Protein AF-A0A933JKX8-F1 (afdb_monomer)

Mean predicted aligned error: 11.63 Å

Sequence (288 aa):
MPVTPADLGKIPLFANMTEAHLREMLDAFDRERLPKGSVIFEPGSTPERLLVLAEGEVALHQDGEERFRVRGPAPIGELGSLTGLLRSTTAIAATDATMLVMPKERMLAFFEDHGDVAFPFHSNLLSIAADKMRRDRQRIEEMRHNLIITQRAMKRMSDLLLEGEDTPLHEKLYDELSRLIEQNKKGHYLVEPAKVLPTKARFDDGRIVDVLALSADEVDLPVKPPLDPKDGHASFVLDFGDKEIAVSGKVEPGGPHPVRIKLDLLVEGSAASLSEHLARMLMFDVIC

pLDDT: mean 85.96, std 12.52, range [39.53, 98.5]

Foldseek 3Di:
DPQALVQVCVELLCDPPDSVLSVLVSVQWDKDKDAFFDWPDAFQDWQFKWKFWAAAKKFWAAPNDGPDIDGPRYTDPRVCLAPRDTDRTIIGGNHTTMMTIHGSVSVVVSCVVCVVSVVSSVVSVVVVVVVVLVVVVVVVVVVVVVLVVVLVVLVVVLVVLVVDDDDPVSVVSNVVSVVSNVVSDPPPDDDFQDPPQFKWKAAPVGDIFTWRDDDLFKTWTFADGDADPPPRKGWIWIDRPVDIDTWIFHFDDDDHPRTMTTTDDGDPVRSVVSVVSVVVSCCVVVVD

Solvent-accessible surface area (backbone atoms only — not comparable to full-atom values): 15913 Å² total; per-residue (Å²): 129,85,81,46,42,74,58,50,44,69,31,67,55,38,38,93,51,50,70,67,46,35,42,55,54,55,71,66,38,44,83,47,80,40,57,55,69,39,74,76,50,42,57,72,38,76,38,59,42,38,34,30,34,53,38,42,31,36,34,33,27,51,97,89,37,81,75,47,77,49,60,42,66,39,74,56,62,50,66,22,26,75,72,59,44,54,35,81,38,31,34,29,24,69,29,60,25,34,34,34,39,29,47,36,71,57,48,53,52,49,34,69,77,36,51,82,51,36,51,44,38,53,52,27,46,51,48,54,50,52,53,48,52,54,53,50,53,52,52,50,50,52,51,50,51,51,49,53,52,51,47,53,51,46,50,52,52,46,54,52,56,74,73,46,84,91,46,93,61,47,62,60,51,45,52,52,44,50,51,54,50,58,72,65,44,82,88,74,74,82,72,81,54,72,97,52,73,84,33,32,38,38,38,88,88,69,53,71,45,64,51,64,32,74,63,100,48,38,37,26,25,78,59,84,72,70,55,44,92,87,80,52,35,32,57,37,30,43,34,64,85,86,54,74,36,81,48,43,24,40,66,56,94,71,67,93,65,63,36,40,28,41,44,55,91,64,57,70,72,47,43,50,52,51,52,52,50,50,51,58,45,48,43,63,68,69,78,101

Radius of gyration: 25.16 Å; Cα contacts (8 Å, |Δi|>4): 445; chains: 1; bounding box: 65×48×67 Å

Nearest PDB structures (foldseek):
  3etq-assembly1_A  TM=8.166E-01  e=5.542E-09  Mus musculus
  7np4-assembly1_A  TM=8.069E-01  e=1.930E-08  Oryctolagus cuniculus
  8jeu-assembly1_B  TM=6.811E-01  e=4.518E-08  Arabidopsis thaliana
  7t4u-assembly2_B  TM=4.572E-01  e=2.562E-08  Homo sapiens
  5dyk-assembly1_A  TM=4.178E-01  e=9.233E-09  Plasmodium falciparum

Structure (mmCIF, N/CA/C/O backbone):
data_AF-A0A933JKX8-F1
#
_entry.id   AF-A0A933JKX8-F1
#
loop_
_atom_site.group_PDB
_atom_site.id
_atom_site.type_symbol
_atom_site.label_atom_id
_atom_site.label_alt_id
_atom_site.label_comp_id
_atom_site.label_asym_id
_atom_site.label_entity_id
_atom_site.label_seq_id
_atom_site.pdbx_PDB_ins_code
_atom_site.Cartn_x
_atom_site.Cartn_y
_atom_site.Cartn_z
_atom_site.occupancy
_atom_site.B_iso_or_equiv
_atom_site.auth_seq_id
_atom_site.auth_comp_id
_atom_site.auth_asym_id
_atom_site.auth_atom_id
_atom_site.pdbx_PDB_model_num
ATOM 1 N N . MET A 1 1 ? 1.244 3.598 -29.181 1.00 56.72 1 MET A N 1
ATOM 2 C CA . MET A 1 1 ? 2.642 3.675 -29.718 1.00 56.72 1 MET A CA 1
ATOM 3 C C . MET A 1 1 ? 3.564 2.970 -28.727 1.00 56.72 1 MET A C 1
ATOM 5 O O . MET A 1 1 ? 3.189 2.921 -27.563 1.00 56.72 1 MET A O 1
ATOM 9 N N . PRO A 1 2 ? 4.713 2.386 -29.119 1.00 79.56 2 PRO A N 1
ATOM 10 C CA . PRO A 1 2 ? 5.612 1.785 -28.133 1.00 79.56 2 PRO A CA 1
ATOM 11 C C . PRO A 1 2 ? 6.110 2.863 -27.159 1.00 79.56 2 PRO A C 1
ATOM 13 O O . PRO A 1 2 ? 6.563 3.913 -27.606 1.00 79.56 2 PRO A O 1
ATOM 16 N N . VAL A 1 3 ? 6.013 2.599 -25.852 1.00 87.50 3 VAL A N 1
ATOM 17 C CA . VAL A 1 3 ? 6.597 3.455 -24.805 1.00 87.50 3 VAL A CA 1
ATOM 18 C C . VAL A 1 3 ? 8.083 3.626 -25.091 1.00 87.50 3 VAL A C 1
ATOM 20 O O . VAL A 1 3 ? 8.766 2.638 -25.366 1.00 87.50 3 VAL A O 1
ATOM 23 N N . THR A 1 4 ? 8.562 4.867 -25.066 1.00 93.56 4 THR A N 1
ATOM 24 C CA . THR A 1 4 ? 9.978 5.197 -25.262 1.00 93.56 4 THR A CA 1
ATOM 25 C C . THR A 1 4 ? 10.685 5.396 -23.916 1.00 93.56 4 THR A C 1
ATOM 27 O O . THR A 1 4 ? 10.011 5.653 -22.913 1.00 93.56 4 THR A O 1
ATOM 30 N N . PRO A 1 5 ? 12.032 5.365 -23.864 1.00 94.19 5 PRO A N 1
ATOM 31 C CA . PRO A 1 5 ? 12.770 5.759 -22.661 1.00 94.19 5 PRO A CA 1
ATOM 32 C C . PRO A 1 5 ? 12.346 7.140 -22.135 1.00 94.19 5 PRO A C 1
ATOM 34 O O . PRO A 1 5 ? 12.152 7.316 -20.937 1.00 94.19 5 PRO A O 1
ATOM 37 N N . ALA A 1 6 ? 12.094 8.102 -23.030 1.00 91.88 6 ALA A N 1
ATOM 38 C CA . ALA A 1 6 ? 11.638 9.441 -22.659 1.00 91.88 6 ALA A CA 1
ATOM 39 C C . ALA A 1 6 ? 10.236 9.459 -22.022 1.00 91.88 6 ALA A C 1
ATOM 41 O O . ALA A 1 6 ? 9.952 10.325 -21.198 1.00 91.88 6 ALA A O 1
ATOM 42 N N . ASP A 1 7 ? 9.351 8.527 -22.383 1.00 92.38 7 ASP A N 1
ATOM 43 C CA . ASP A 1 7 ? 8.042 8.396 -21.738 1.00 92.38 7 ASP A CA 1
ATOM 44 C C . ASP A 1 7 ? 8.160 7.767 -20.351 1.00 92.38 7 ASP A C 1
ATOM 46 O O . ASP A 1 7 ? 7.499 8.224 -19.420 1.00 92.38 7 ASP A O 1
ATOM 50 N N . LEU A 1 8 ? 9.047 6.778 -20.197 1.00 93.38 8 LEU A N 1
ATOM 51 C CA . LEU A 1 8 ? 9.334 6.150 -18.910 1.00 93.38 8 LEU A CA 1
ATOM 52 C C . LEU A 1 8 ? 9.942 7.159 -17.922 1.00 93.38 8 LEU A C 1
ATOM 54 O O . LEU A 1 8 ? 9.504 7.235 -16.780 1.00 93.38 8 LEU A O 1
ATOM 58 N N . GLY A 1 9 ? 10.861 8.014 -18.383 1.00 93.31 9 GLY A N 1
ATOM 59 C CA . GLY A 1 9 ? 11.485 9.062 -17.565 1.00 93.31 9 GLY A CA 1
ATOM 60 C C . GLY A 1 9 ? 10.535 10.166 -17.070 1.00 93.31 9 GLY A C 1
ATOM 61 O O . GLY A 1 9 ? 10.898 10.915 -16.166 1.00 93.31 9 GLY A O 1
ATOM 62 N N . LYS A 1 10 ? 9.312 10.278 -17.616 1.00 91.50 10 LYS A N 1
ATOM 63 C CA . LYS A 1 10 ? 8.273 11.200 -17.100 1.00 91.50 10 LYS A CA 1
ATOM 64 C C . LYS A 1 10 ? 7.567 10.655 -15.860 1.00 91.50 10 LYS A C 1
ATOM 66 O O . LYS A 1 10 ? 6.891 11.405 -15.159 1.00 91.50 10 LYS A O 1
ATOM 71 N N . ILE A 1 11 ? 7.674 9.354 -15.613 1.00 94.75 11 ILE A N 1
ATOM 72 C CA . ILE A 1 11 ? 7.064 8.708 -14.461 1.00 94.75 11 ILE A CA 1
ATOM 73 C C . ILE A 1 11 ? 7.985 8.933 -13.249 1.00 94.75 11 ILE A C 1
ATOM 75 O O . ILE A 1 11 ? 9.165 8.589 -13.329 1.00 94.75 11 ILE A O 1
ATOM 79 N N . PRO A 1 12 ? 7.473 9.423 -12.102 1.00 93.31 12 PRO A N 1
ATOM 80 C CA . PRO A 1 12 ? 8.297 9.718 -10.925 1.00 93.31 12 PRO A CA 1
ATOM 81 C C . PRO A 1 12 ? 9.176 8.558 -10.442 1.00 93.31 12 PRO A C 1
ATOM 83 O O . PRO A 1 12 ? 10.272 8.788 -9.945 1.00 93.31 12 PRO A O 1
ATOM 86 N N . LEU A 1 13 ? 8.723 7.312 -10.626 1.00 95.25 13 LEU A N 1
ATOM 87 C CA . LEU A 1 13 ? 9.474 6.104 -10.267 1.00 95.25 13 LEU A CA 1
ATOM 88 C C . LEU A 1 13 ? 10.822 5.999 -11.001 1.00 95.25 13 LEU A C 1
ATOM 90 O O . LEU A 1 13 ? 11.775 5.446 -10.462 1.00 95.25 13 LEU A O 1
ATOM 94 N N . PHE A 1 14 ? 10.915 6.565 -12.204 1.00 95.75 14 PHE A N 1
ATOM 95 C CA . PHE A 1 14 ? 12.116 6.540 -13.036 1.00 95.75 14 PHE A CA 1
ATOM 96 C C . PHE A 1 14 ? 12.755 7.930 -13.187 1.00 95.75 14 PHE A C 1
ATOM 98 O O . PHE A 1 14 ? 13.553 8.163 -14.096 1.00 95.75 14 PHE A O 1
ATOM 105 N N . ALA A 1 15 ? 12.404 8.874 -12.306 1.00 90.44 15 ALA A N 1
ATOM 106 C CA . ALA A 1 15 ? 12.997 10.205 -12.298 1.00 90.44 15 ALA A CA 1
ATOM 107 C C . ALA A 1 15 ? 14.522 10.130 -12.106 1.00 90.44 15 ALA A C 1
ATOM 109 O O . ALA A 1 15 ? 15.040 9.242 -11.437 1.00 90.44 15 ALA A O 1
ATOM 110 N N . ASN A 1 16 ? 15.273 11.068 -12.681 1.00 89.88 16 ASN A N 1
ATOM 111 C CA . ASN A 1 16 ? 16.737 11.136 -12.536 1.00 89.88 16 ASN A CA 1
ATOM 112 C C . ASN A 1 16 ? 17.517 9.891 -13.022 1.00 89.88 16 ASN A C 1
ATOM 114 O O . ASN A 1 16 ? 18.720 9.804 -12.787 1.00 89.88 16 ASN A O 1
ATOM 118 N N . MET A 1 17 ? 16.868 8.949 -13.712 1.00 96.94 17 MET A N 1
ATOM 119 C CA . MET A 1 17 ? 17.537 7.849 -14.405 1.00 96.94 17 MET A CA 1
ATOM 120 C C . MET A 1 17 ? 18.038 8.337 -15.765 1.00 96.94 17 MET A C 1
ATOM 122 O O . MET A 1 17 ? 17.366 9.114 -16.449 1.00 96.94 17 MET A O 1
ATOM 126 N N . THR A 1 18 ? 19.232 7.901 -16.164 1.00 97.38 18 THR A N 1
ATOM 127 C CA . THR A 1 18 ? 19.792 8.276 -17.468 1.00 97.38 18 THR A CA 1
ATOM 128 C C . THR A 1 18 ? 19.026 7.598 -18.604 1.00 97.38 18 THR A C 1
ATOM 130 O O . THR A 1 18 ? 18.348 6.592 -18.406 1.00 97.38 18 THR A O 1
ATOM 133 N N . GLU A 1 19 ? 19.154 8.098 -19.834 1.00 96.69 19 GLU A N 1
ATOM 134 C CA . GLU A 1 19 ? 18.522 7.444 -20.988 1.00 96.69 19 GLU A CA 1
ATOM 135 C C . GLU A 1 19 ? 19.009 5.995 -21.185 1.00 96.69 19 GLU A C 1
ATOM 137 O O . GLU A 1 19 ? 18.237 5.145 -21.624 1.00 96.69 19 GLU A O 1
ATOM 142 N N . ALA A 1 20 ? 20.268 5.702 -20.833 1.00 96.94 20 ALA A N 1
ATOM 143 C CA . ALA A 1 20 ? 20.805 4.342 -20.833 1.00 96.94 20 ALA A CA 1
ATOM 144 C C . ALA A 1 20 ? 20.075 3.459 -19.810 1.00 96.94 20 ALA A C 1
ATOM 146 O O . ALA A 1 20 ? 19.522 2.432 -20.192 1.00 96.94 20 ALA A O 1
ATOM 147 N N . HIS A 1 21 ? 19.941 3.930 -18.564 1.00 97.50 21 HIS A N 1
ATOM 148 C CA . HIS A 1 21 ? 19.192 3.231 -17.509 1.00 97.50 21 HIS A CA 1
ATOM 149 C C . HIS A 1 21 ? 17.737 2.964 -17.901 1.00 97.50 21 HIS A C 1
ATOM 151 O O . HIS A 1 21 ? 17.206 1.880 -17.681 1.00 97.50 21 HIS A O 1
ATOM 157 N N . LEU A 1 22 ? 17.074 3.958 -18.497 1.00 97.19 22 LEU A N 1
ATOM 158 C CA . LEU A 1 22 ? 15.682 3.843 -18.936 1.00 97.19 22 LEU A CA 1
ATOM 159 C C . LEU A 1 22 ? 15.524 2.837 -20.080 1.00 97.19 22 LEU A C 1
ATOM 161 O O . LEU A 1 22 ? 14.505 2.152 -20.149 1.00 97.19 22 LEU A O 1
ATOM 165 N N . ARG A 1 23 ? 16.516 2.746 -20.973 1.00 96.50 23 ARG A N 1
ATOM 166 C CA . ARG A 1 23 ? 16.543 1.757 -22.054 1.00 96.50 23 ARG A CA 1
ATOM 167 C C . ARG A 1 23 ? 16.724 0.345 -21.500 1.00 96.50 23 ARG A C 1
ATOM 169 O O . ARG A 1 23 ? 15.928 -0.517 -21.840 1.00 96.50 23 ARG A O 1
ATOM 176 N N . GLU A 1 24 ? 17.672 0.147 -20.587 1.00 96.12 24 GLU A N 1
ATOM 177 C CA . GLU A 1 24 ? 17.894 -1.144 -19.920 1.00 96.12 24 GLU A CA 1
ATOM 178 C C . GLU A 1 24 ? 16.650 -1.622 -19.160 1.00 96.12 24 GLU A C 1
ATOM 180 O O . GLU A 1 24 ? 16.225 -2.765 -19.323 1.00 96.12 24 GLU A O 1
ATOM 185 N N . MET A 1 25 ? 15.995 -0.730 -18.405 1.00 94.94 25 MET A N 1
ATOM 186 C CA . MET A 1 25 ? 14.721 -1.047 -17.749 1.00 94.94 25 MET A CA 1
ATOM 187 C C . MET A 1 25 ? 13.645 -1.449 -18.758 1.00 94.94 25 MET A C 1
ATOM 189 O O . MET A 1 25 ? 12.946 -2.438 -18.550 1.00 94.94 25 MET A O 1
ATOM 193 N N . LEU A 1 26 ? 13.489 -0.680 -19.841 1.00 95.12 26 LEU A N 1
ATOM 194 C CA . LEU A 1 26 ? 12.475 -0.937 -20.863 1.00 95.12 26 LEU A CA 1
ATOM 195 C C . LEU A 1 26 ? 12.699 -2.277 -21.577 1.00 95.12 26 LEU A C 1
ATOM 197 O O . LEU A 1 26 ? 11.722 -2.969 -21.857 1.00 95.12 26 LEU A O 1
ATOM 201 N N . ASP A 1 27 ? 13.956 -2.641 -21.833 1.00 94.75 27 ASP A N 1
ATOM 202 C CA . ASP A 1 27 ? 14.345 -3.899 -22.478 1.00 94.75 27 ASP A CA 1
ATOM 203 C C . ASP A 1 27 ? 14.127 -5.117 -21.562 1.00 94.75 27 ASP A C 1
ATOM 205 O O . ASP A 1 27 ? 13.881 -6.222 -22.046 1.00 94.75 27 ASP A O 1
ATOM 209 N N . ALA A 1 28 ? 14.156 -4.926 -20.239 1.00 95.19 28 ALA A N 1
ATOM 210 C CA . ALA A 1 28 ? 13.894 -5.982 -19.262 1.00 95.19 28 ALA A CA 1
ATOM 211 C C . ALA A 1 28 ? 12.390 -6.281 -19.047 1.00 95.19 28 ALA A C 1
ATOM 213 O O . ALA A 1 28 ? 12.041 -7.315 -18.460 1.00 95.19 28 ALA A O 1
ATOM 214 N N . PHE A 1 29 ? 11.494 -5.397 -19.506 1.00 96.50 29 PHE A N 1
ATOM 215 C CA . PHE A 1 29 ? 10.043 -5.570 -19.404 1.00 96.50 29 PHE A CA 1
ATOM 216 C C . PHE A 1 29 ? 9.462 -6.431 -20.536 1.00 96.50 29 PHE A C 1
ATOM 218 O O . PHE A 1 29 ? 9.677 -6.174 -21.720 1.00 96.50 29 PHE A O 1
ATOM 225 N N . ASP A 1 30 ? 8.580 -7.363 -20.172 1.00 96.62 30 ASP A N 1
ATOM 226 C CA . ASP A 1 30 ? 7.677 -8.020 -21.115 1.00 96.62 30 ASP A CA 1
ATOM 227 C C . ASP A 1 30 ? 6.451 -7.134 -21.386 1.00 96.62 30 ASP A C 1
ATOM 229 O O . ASP A 1 30 ? 6.022 -6.351 -20.535 1.00 96.62 30 ASP A O 1
ATOM 233 N N . ARG A 1 31 ? 5.848 -7.260 -22.574 1.00 96.25 31 ARG A N 1
ATOM 234 C CA . ARG A 1 31 ? 4.611 -6.545 -22.929 1.00 96.25 31 ARG A CA 1
ATOM 235 C C . ARG A 1 31 ? 3.411 -7.475 -22.870 1.00 96.25 31 ARG A C 1
ATOM 237 O O . ARG A 1 31 ? 3.332 -8.433 -23.633 1.00 96.25 31 ARG A O 1
ATOM 244 N N . GLU A 1 32 ? 2.437 -7.127 -22.042 1.00 97.06 32 GLU A N 1
ATOM 245 C CA . GLU A 1 32 ? 1.182 -7.858 -21.884 1.00 97.06 32 GLU A CA 1
ATOM 246 C C . GLU A 1 32 ? 0.016 -6.991 -22.385 1.00 97.06 32 GLU A C 1
ATOM 248 O O . GLU A 1 32 ? -0.108 -5.823 -22.014 1.00 97.06 32 GLU A O 1
ATOM 253 N N . ARG A 1 33 ? -0.832 -7.535 -23.266 1.00 97.75 33 ARG A N 1
ATOM 254 C CA . ARG A 1 33 ? -2.064 -6.864 -23.711 1.00 97.75 33 ARG A CA 1
ATOM 255 C C . ARG A 1 33 ? -3.241 -7.398 -22.915 1.00 97.75 33 ARG A C 1
ATOM 257 O O . ARG A 1 33 ? -3.454 -8.605 -22.875 1.00 97.75 33 ARG A O 1
ATOM 264 N N . LEU A 1 34 ? -4.018 -6.488 -22.349 1.00 97.88 34 LEU A N 1
ATOM 265 C CA . LEU A 1 34 ? -5.161 -6.791 -21.504 1.00 97.88 34 LEU A CA 1
ATOM 266 C C . LEU A 1 34 ? -6.425 -6.220 -22.153 1.00 97.88 34 LEU A C 1
ATOM 268 O O . LEU A 1 34 ? -6.473 -5.010 -22.383 1.00 97.88 34 LEU A O 1
ATOM 272 N N . PRO A 1 35 ? -7.441 -7.037 -22.475 1.00 98.44 35 PRO A N 1
ATOM 273 C CA . PRO A 1 35 ? -8.728 -6.505 -22.897 1.00 98.44 35 PRO A CA 1
ATOM 274 C C . PRO A 1 35 ? -9.407 -5.746 -21.752 1.00 98.44 35 PRO A C 1
ATOM 276 O O . PRO A 1 35 ? -9.184 -6.020 -20.567 1.00 98.44 35 PRO A O 1
ATOM 279 N N . LYS A 1 36 ? -10.296 -4.816 -22.105 1.00 98.50 36 LYS A N 1
ATOM 280 C CA . LYS A 1 36 ? -11.189 -4.181 -21.132 1.00 98.50 36 LYS A CA 1
ATOM 281 C C . LYS A 1 36 ? -11.893 -5.239 -20.270 1.00 98.50 36 LYS A C 1
ATOM 283 O O . LYS A 1 36 ? -12.491 -6.181 -20.784 1.00 98.50 36 LYS A O 1
ATOM 288 N N . GLY A 1 37 ? -11.886 -5.025 -18.958 1.00 98.19 37 GLY A N 1
ATOM 289 C CA . GLY A 1 37 ? -12.492 -5.902 -17.958 1.00 98.19 37 GLY A CA 1
ATOM 290 C C . GLY A 1 37 ? -11.534 -6.932 -17.359 1.00 98.19 37 GLY A C 1
ATOM 291 O O . GLY A 1 37 ? -11.915 -7.602 -16.404 1.00 98.19 37 GLY A O 1
ATOM 292 N N . SER A 1 38 ? -10.297 -7.053 -17.855 1.00 98.44 38 SER A N 1
ATOM 293 C CA . SER A 1 38 ? -9.292 -7.924 -17.241 1.00 98.44 38 SER A CA 1
ATOM 294 C C . SER A 1 38 ? -8.960 -7.490 -15.815 1.00 98.44 38 SER A C 1
ATOM 296 O O . SER A 1 38 ? -8.569 -6.345 -15.581 1.00 98.44 38 SER A O 1
ATOM 298 N N . VAL A 1 39 ? -9.064 -8.427 -14.873 1.00 97.62 39 VAL A N 1
ATOM 299 C CA . VAL A 1 39 ? -8.580 -8.257 -13.499 1.00 97.62 39 VAL A CA 1
ATOM 300 C C . VAL A 1 39 ? -7.060 -8.408 -13.498 1.00 97.62 39 VAL A C 1
ATOM 302 O O . VAL A 1 39 ? -6.530 -9.415 -13.957 1.00 97.62 39 VAL A O 1
ATOM 305 N N . ILE A 1 40 ? -6.362 -7.389 -13.002 1.00 97.31 40 ILE A N 1
ATOM 306 C CA . ILE A 1 40 ? -4.895 -7.329 -12.943 1.00 97.31 40 ILE A CA 1
ATOM 307 C C . ILE A 1 40 ? -4.399 -7.922 -11.618 1.00 97.31 40 ILE A C 1
ATOM 309 O O . ILE A 1 40 ? -3.417 -8.662 -11.601 1.00 97.31 40 ILE A O 1
ATOM 313 N N . PHE A 1 41 ? -5.073 -7.590 -10.514 1.00 96.00 41 PHE A N 1
ATOM 314 C CA . PHE A 1 41 ? -4.890 -8.192 -9.191 1.00 96.00 41 PHE A CA 1
ATOM 315 C C . PHE A 1 41 ? -6.076 -7.862 -8.277 1.00 96.00 41 PHE A C 1
ATOM 317 O O . PHE A 1 41 ? -6.861 -6.954 -8.566 1.00 96.00 41 PHE A O 1
ATOM 324 N N . GLU A 1 42 ? -6.155 -8.571 -7.153 1.00 94.44 42 GLU A N 1
ATOM 325 C CA . GLU A 1 42 ? -7.206 -8.457 -6.139 1.00 94.44 42 GLU A CA 1
ATOM 326 C C . GLU A 1 42 ? -6.604 -8.212 -4.745 1.00 94.44 42 GLU A C 1
ATOM 328 O O . GLU A 1 42 ? -5.437 -8.546 -4.517 1.00 94.44 42 GLU A O 1
ATOM 333 N N . PRO A 1 43 ? -7.370 -7.651 -3.792 1.00 91.31 43 PRO A N 1
ATOM 334 C CA . PRO A 1 43 ? -6.926 -7.483 -2.417 1.00 91.31 43 PRO A CA 1
ATOM 335 C C . PRO A 1 43 ? -6.453 -8.801 -1.792 1.00 91.31 43 PRO A C 1
ATOM 337 O O . PRO A 1 43 ? -7.042 -9.856 -2.009 1.00 91.31 43 PRO A O 1
ATOM 340 N N . GLY A 1 44 ? -5.383 -8.738 -1.004 1.00 87.44 44 GLY A N 1
ATOM 341 C CA . GLY A 1 44 ? -4.771 -9.898 -0.358 1.00 87.44 44 GLY A CA 1
ATOM 342 C C . GLY A 1 44 ? -3.857 -10.725 -1.266 1.00 87.44 44 GLY A C 1
ATOM 343 O O . GLY A 1 44 ? -3.130 -11.574 -0.754 1.00 87.44 44 GLY A O 1
ATOM 344 N N . SER A 1 45 ? -3.827 -10.477 -2.582 1.00 86.88 45 SER A N 1
ATOM 345 C CA . SER A 1 45 ? -2.938 -11.216 -3.480 1.00 86.88 45 SER A CA 1
ATOM 346 C C . SER A 1 45 ? -1.471 -10.800 -3.298 1.00 86.88 45 SER A C 1
ATOM 348 O O . SER A 1 45 ? -1.151 -9.629 -3.057 1.00 86.88 45 SER A O 1
ATOM 350 N N . THR A 1 46 ? -0.557 -11.756 -3.467 1.00 90.94 46 THR A N 1
ATOM 351 C CA . THR A 1 46 ? 0.890 -11.506 -3.426 1.00 90.94 46 THR A CA 1
ATOM 352 C C . THR A 1 46 ? 1.337 -10.722 -4.669 1.00 90.94 46 THR A C 1
ATOM 354 O O . THR A 1 46 ? 0.952 -11.063 -5.791 1.00 90.94 46 THR A O 1
ATOM 357 N N . PRO A 1 47 ? 2.143 -9.655 -4.529 1.00 90.94 47 PRO A N 1
ATOM 358 C CA . PRO A 1 47 ? 2.672 -8.909 -5.666 1.00 90.94 47 PRO A CA 1
ATOM 359 C C . PRO A 1 47 ? 3.917 -9.597 -6.258 1.00 90.94 47 PRO A C 1
ATOM 361 O O . PRO A 1 47 ? 5.045 -9.353 -5.839 1.00 90.94 47 PRO A O 1
ATOM 364 N N . GLU A 1 48 ? 3.716 -10.440 -7.267 1.00 92.00 48 GLU A N 1
ATOM 365 C CA . GLU A 1 48 ? 4.799 -11.230 -7.889 1.00 92.00 48 GLU A CA 1
ATOM 366 C C . GLU A 1 48 ? 5.448 -10.556 -9.110 1.00 92.00 48 GLU A C 1
ATOM 368 O O . GLU A 1 48 ? 6.368 -11.097 -9.719 1.00 92.00 48 GLU A O 1
ATOM 373 N N . ARG A 1 49 ? 4.955 -9.383 -9.521 1.00 95.06 49 ARG A N 1
ATOM 374 C CA . ARG A 1 49 ? 5.381 -8.701 -10.753 1.00 95.06 49 ARG A CA 1
ATOM 375 C C . ARG A 1 49 ? 5.338 -7.185 -10.574 1.00 95.06 49 ARG A C 1
ATOM 377 O O . ARG A 1 49 ? 4.344 -6.672 -10.055 1.00 95.06 49 ARG A O 1
ATOM 384 N N . LEU A 1 50 ? 6.368 -6.486 -11.054 1.00 96.00 50 LEU A N 1
ATOM 385 C CA . LEU A 1 50 ? 6.364 -5.036 -11.256 1.00 96.00 50 LEU A CA 1
ATOM 386 C C . LEU A 1 50 ? 5.548 -4.708 -12.511 1.00 96.00 50 LEU A C 1
ATOM 388 O O . LEU A 1 50 ? 5.738 -5.330 -13.557 1.00 96.00 50 LEU A O 1
ATOM 392 N N . LEU A 1 51 ? 4.646 -3.733 -12.395 1.00 96.88 51 LEU A N 1
ATOM 393 C CA . LEU A 1 51 ? 3.671 -3.386 -13.428 1.00 96.88 51 LEU A CA 1
ATOM 394 C C . LEU A 1 51 ? 3.749 -1.895 -13.766 1.00 96.88 51 LEU A C 1
ATOM 396 O O . LEU A 1 51 ? 3.639 -1.049 -12.874 1.00 96.88 51 LEU A O 1
ATOM 400 N N . VAL A 1 52 ? 3.874 -1.576 -15.054 1.00 97.12 52 VAL A N 1
ATOM 401 C CA . VAL A 1 52 ? 3.737 -0.213 -15.583 1.00 97.12 52 VAL A CA 1
ATOM 402 C C . VAL A 1 52 ? 2.708 -0.218 -16.704 1.00 97.12 52 VAL A C 1
ATOM 404 O O . VAL A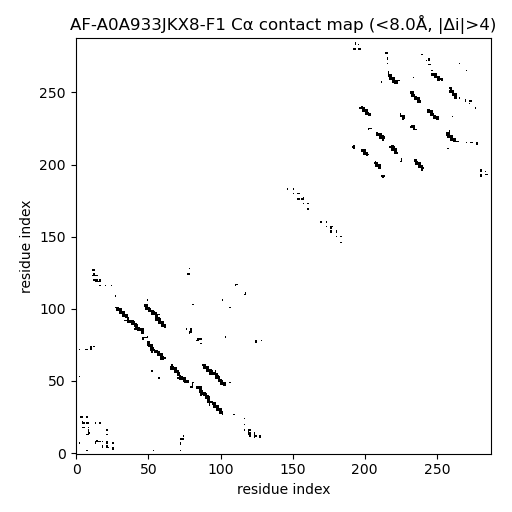 1 52 ? 2.915 -0.817 -17.756 1.00 97.12 52 VAL A O 1
ATOM 407 N N . LEU A 1 53 ? 1.590 0.469 -16.497 1.00 97.25 53 LEU A N 1
ATOM 408 C CA . LEU A 1 53 ? 0.588 0.703 -17.524 1.00 97.25 53 LEU A CA 1
ATOM 409 C C . LEU A 1 53 ? 1.225 1.565 -18.609 1.00 97.25 53 LEU A C 1
ATOM 411 O O . LEU A 1 53 ? 1.540 2.718 -18.348 1.00 97.25 53 LEU A O 1
ATOM 415 N N . ALA A 1 54 ? 1.424 1.018 -19.803 1.00 96.19 54 ALA A N 1
ATOM 416 C CA . ALA A 1 54 ? 1.988 1.724 -20.950 1.00 96.19 54 ALA A CA 1
ATOM 417 C C . ALA A 1 54 ? 0.931 2.563 -21.678 1.00 96.19 54 ALA A C 1
ATOM 419 O O . ALA A 1 54 ? 1.166 3.719 -22.021 1.00 96.19 54 ALA A O 1
ATOM 420 N N . GLU A 1 55 ? -0.236 1.969 -21.918 1.00 95.94 55 GLU A N 1
ATOM 421 C CA . GLU A 1 55 ? -1.337 2.556 -22.683 1.00 95.94 55 GLU A CA 1
ATOM 422 C C . GLU A 1 55 ? -2.667 2.020 -22.142 1.00 95.94 55 GLU A C 1
ATOM 424 O O . GLU A 1 55 ? -2.727 0.880 -21.681 1.00 95.94 55 GLU A O 1
ATOM 429 N N . GLY A 1 56 ? -3.722 2.832 -22.208 1.00 96.94 56 GLY A N 1
ATOM 430 C CA . GLY A 1 56 ? -5.048 2.502 -21.683 1.00 96.94 56 GLY A CA 1
ATOM 431 C C . GLY A 1 56 ? -5.307 3.081 -20.292 1.00 96.94 56 GLY A C 1
ATOM 432 O O . GLY A 1 56 ? -4.620 4.006 -19.841 1.00 96.94 56 GLY A O 1
ATOM 433 N N . GLU A 1 57 ? -6.333 2.549 -19.634 1.00 98.31 57 GLU A N 1
ATOM 434 C CA . GLU A 1 57 ? -6.794 2.973 -18.315 1.00 98.31 57 GLU A CA 1
ATOM 435 C C . GLU A 1 57 ? -7.009 1.776 -17.388 1.00 98.31 57 GLU A C 1
ATOM 437 O O . GLU A 1 57 ? -7.500 0.728 -17.809 1.00 98.31 57 GLU A O 1
ATOM 442 N N . VAL A 1 58 ? -6.699 1.957 -16.106 1.00 98.44 58 VAL A N 1
ATOM 443 C CA . VAL A 1 58 ? -6.934 0.983 -15.035 1.00 98.44 58 VAL A CA 1
ATOM 444 C C . VAL A 1 58 ? -7.778 1.633 -13.943 1.00 98.44 58 VAL A C 1
ATOM 446 O O . VAL A 1 58 ? -7.437 2.708 -13.450 1.00 98.44 58 VAL A O 1
ATOM 449 N N . ALA A 1 59 ? -8.872 0.980 -13.564 1.00 98.00 59 ALA A N 1
ATOM 450 C CA . ALA A 1 59 ? -9.705 1.356 -12.430 1.00 98.00 59 ALA A CA 1
ATOM 451 C C . ALA A 1 59 ? -9.236 0.614 -11.171 1.00 98.00 59 ALA A C 1
ATOM 453 O O . ALA A 1 59 ? -9.031 -0.602 -11.203 1.00 98.00 59 ALA A O 1
ATOM 454 N N . LEU A 1 60 ? -9.061 1.349 -10.073 1.00 96.31 60 LEU A N 1
ATOM 455 C CA . LEU A 1 60 ? -8.726 0.820 -8.754 1.00 96.31 60 LEU A CA 1
ATOM 456 C C . LEU A 1 60 ? -9.973 0.860 -7.871 1.00 96.31 60 LEU A C 1
ATOM 458 O O . LEU A 1 60 ? -10.498 1.938 -7.571 1.00 96.31 60 LEU A O 1
ATOM 462 N N . HIS A 1 61 ? -10.427 -0.317 -7.454 1.00 94.12 61 HIS A N 1
ATOM 463 C CA . HIS A 1 61 ? -11.596 -0.492 -6.605 1.00 94.12 61 HIS A CA 1
ATOM 464 C C . HIS A 1 61 ? -11.195 -0.817 -5.166 1.00 94.12 61 HIS A C 1
ATOM 466 O O . HIS A 1 61 ? -10.312 -1.644 -4.923 1.00 94.12 61 HIS A O 1
ATOM 472 N N . GLN A 1 62 ? -11.887 -0.191 -4.219 1.00 88.19 62 GLN A N 1
ATOM 473 C CA . GLN A 1 62 ? -11.788 -0.469 -2.789 1.00 88.19 62 GLN A CA 1
ATOM 474 C C . GLN A 1 62 ? -13.206 -0.524 -2.219 1.00 88.19 62 GLN A C 1
ATOM 476 O O . GLN A 1 62 ? -14.015 0.355 -2.514 1.00 88.19 62 GLN A O 1
ATOM 481 N N . ASP A 1 63 ? -13.516 -1.566 -1.447 1.00 86.38 63 ASP A N 1
ATOM 482 C CA . ASP A 1 63 ? -14.849 -1.796 -0.864 1.00 86.38 63 ASP A CA 1
ATOM 483 C C . ASP A 1 63 ? -15.986 -1.823 -1.907 1.00 86.38 63 ASP A C 1
ATOM 485 O O . ASP A 1 63 ? -17.097 -1.362 -1.666 1.00 86.38 63 ASP A O 1
ATOM 489 N N . GLY A 1 64 ? -15.697 -2.345 -3.105 1.00 84.19 64 GLY A N 1
ATOM 490 C CA . GLY A 1 64 ? -16.649 -2.435 -4.219 1.00 84.19 64 GLY A CA 1
ATOM 491 C C . GLY A 1 64 ? -16.828 -1.145 -5.030 1.00 84.19 64 GLY A C 1
ATOM 492 O O . GLY A 1 64 ? -17.422 -1.187 -6.106 1.00 84.19 64 GLY A O 1
ATOM 493 N N . GLU A 1 65 ? -16.265 -0.020 -4.589 1.00 89.12 65 GLU A N 1
ATOM 494 C CA . GLU A 1 65 ? -16.369 1.274 -5.271 1.00 89.12 65 GLU A CA 1
ATOM 495 C C . GLU A 1 65 ? -15.094 1.610 -6.055 1.00 89.12 65 GLU A C 1
ATOM 497 O O . GLU A 1 65 ? -13.982 1.391 -5.573 1.00 89.12 65 GLU A O 1
ATOM 502 N N . GLU A 1 66 ? -15.239 2.180 -7.258 1.00 93.81 66 GLU A N 1
ATOM 503 C CA . GLU A 1 66 ? -14.105 2.765 -7.987 1.00 93.81 66 GLU A CA 1
ATOM 504 C C . GLU A 1 66 ? -13.611 3.999 -7.219 1.00 93.81 66 GLU A C 1
ATOM 506 O O . GLU A 1 66 ? -14.319 5.001 -7.111 1.00 93.81 66 GLU A O 1
ATOM 511 N N . ARG A 1 67 ? -12.393 3.931 -6.672 1.00 92.12 67 ARG A N 1
ATOM 512 C CA . ARG A 1 67 ? -11.769 5.045 -5.941 1.00 92.12 67 ARG A CA 1
ATOM 513 C C . ARG A 1 67 ? -10.902 5.905 -6.845 1.00 92.12 67 ARG A C 1
ATOM 515 O O . ARG A 1 67 ? -10.863 7.122 -6.686 1.00 92.12 67 ARG A O 1
ATOM 522 N N . PHE A 1 68 ? -10.187 5.269 -7.770 1.00 92.75 68 PHE A N 1
ATOM 523 C CA . PHE A 1 68 ? -9.227 5.937 -8.638 1.00 92.75 68 PHE A CA 1
ATOM 524 C C . PHE A 1 68 ? -9.222 5.334 -10.034 1.00 92.75 68 PHE A C 1
ATOM 526 O O . PHE A 1 68 ? -9.425 4.136 -10.219 1.00 92.75 68 PHE A O 1
ATOM 533 N N . ARG A 1 69 ? -8.886 6.178 -11.006 1.00 96.25 69 ARG A N 1
ATOM 534 C CA . ARG A 1 69 ? -8.667 5.796 -12.395 1.00 96.25 69 ARG A CA 1
ATOM 535 C C . ARG A 1 69 ? -7.305 6.292 -12.840 1.00 96.25 69 ARG A C 1
ATOM 537 O O . ARG A 1 69 ? -7.016 7.484 -12.757 1.00 96.25 69 ARG A O 1
ATOM 544 N N . VAL A 1 70 ? -6.469 5.368 -13.293 1.00 95.94 70 VAL A N 1
ATOM 545 C CA . VAL A 1 70 ? -5.090 5.627 -13.707 1.00 95.94 70 VAL A CA 1
ATOM 546 C C . VAL A 1 70 ? -5.001 5.512 -15.221 1.00 95.94 70 VAL A C 1
ATOM 548 O O . VAL A 1 70 ? -5.459 4.525 -15.792 1.00 95.94 70 VAL A O 1
ATOM 551 N N . ARG A 1 71 ? -4.395 6.506 -15.874 1.00 96.50 71 ARG A N 1
ATOM 552 C CA . ARG A 1 71 ? -4.126 6.506 -17.316 1.00 96.50 71 ARG A CA 1
ATOM 553 C C . ARG A 1 71 ? -2.628 6.352 -17.560 1.00 96.50 71 ARG A C 1
ATOM 555 O O . ARG A 1 71 ? -1.836 6.989 -16.870 1.00 96.50 71 ARG A O 1
ATOM 562 N N . GLY A 1 72 ? -2.251 5.518 -18.528 1.00 91.69 72 GLY A N 1
ATOM 563 C CA . GLY A 1 72 ? -0.844 5.306 -18.883 1.00 91.69 72 GLY A CA 1
ATOM 564 C C . GLY A 1 72 ? -0.179 6.552 -19.505 1.00 91.69 72 GLY A C 1
ATOM 565 O O . GLY A 1 72 ? -0.880 7.359 -20.126 1.00 91.69 72 GLY A O 1
ATOM 566 N N . PRO A 1 73 ? 1.156 6.705 -19.392 1.00 94.56 73 PRO A N 1
ATOM 567 C CA . PRO A 1 73 ? 2.083 5.786 -18.734 1.00 94.56 73 PRO A CA 1
ATOM 568 C C . PRO A 1 73 ? 2.134 5.966 -17.199 1.00 94.56 73 PRO A C 1
ATOM 570 O O . PRO A 1 73 ? 2.315 7.085 -16.723 1.00 94.56 73 PRO A O 1
ATOM 573 N N . ALA A 1 74 ? 1.983 4.889 -16.414 1.00 94.94 74 ALA A N 1
ATOM 574 C CA . ALA A 1 74 ? 1.961 4.961 -14.942 1.00 94.94 74 ALA A CA 1
ATOM 575 C C . ALA A 1 74 ? 2.292 3.616 -14.253 1.00 94.94 74 ALA A C 1
ATOM 577 O O . ALA A 1 74 ? 1.904 2.569 -14.766 1.00 94.94 74 ALA A O 1
ATOM 578 N N . PRO A 1 75 ? 2.956 3.605 -13.081 1.00 94.75 75 PRO A N 1
ATOM 579 C CA . PRO A 1 75 ? 3.189 2.388 -12.307 1.00 94.75 75 PRO A CA 1
ATOM 580 C C . PRO A 1 75 ? 1.902 1.937 -11.602 1.00 94.75 75 PRO A C 1
ATOM 582 O O . PRO A 1 75 ? 1.073 2.770 -11.234 1.00 94.75 75 PRO A O 1
ATOM 585 N N . ILE A 1 76 ? 1.734 0.625 -11.407 1.00 94.62 76 ILE A N 1
ATOM 586 C CA . ILE A 1 76 ? 0.553 0.050 -10.744 1.00 94.62 76 ILE A CA 1
ATOM 587 C C . ILE A 1 76 ? 0.977 -0.904 -9.611 1.00 94.62 76 ILE A C 1
ATOM 589 O O . ILE A 1 76 ? 1.201 -2.104 -9.807 1.00 94.62 76 ILE A O 1
ATOM 593 N N . GLY A 1 77 ? 1.031 -0.381 -8.384 1.00 89.62 77 GLY A N 1
ATOM 594 C CA . GLY A 1 77 ? 1.359 -1.157 -7.180 1.00 89.62 77 GLY A CA 1
ATOM 595 C C . GLY A 1 77 ? 2.835 -1.560 -7.113 1.00 89.62 77 GLY A C 1
ATOM 596 O O . GLY A 1 77 ? 3.189 -2.681 -6.739 1.00 89.62 77 GLY A O 1
ATOM 597 N N . GLU A 1 78 ? 3.696 -0.625 -7.492 1.00 91.69 78 GLU A N 1
ATOM 598 C CA . GLU A 1 78 ? 5.151 -0.711 -7.457 1.00 91.69 78 GLU A CA 1
ATOM 599 C C . GLU A 1 78 ? 5.690 -0.996 -6.048 1.00 91.69 78 GLU A C 1
ATOM 601 O O . GLU A 1 78 ? 6.551 -1.861 -5.897 1.00 91.69 78 GLU A O 1
ATOM 606 N N . LEU A 1 79 ? 5.122 -0.368 -5.006 1.00 88.19 79 LEU A N 1
ATOM 607 C CA . LEU A 1 79 ? 5.555 -0.578 -3.620 1.00 88.19 79 LEU A CA 1
ATOM 608 C C . LEU A 1 79 ? 5.406 -2.032 -3.180 1.00 88.19 79 LEU A C 1
ATOM 610 O O . LEU A 1 79 ? 6.351 -2.607 -2.641 1.00 88.19 79 LEU A O 1
ATOM 614 N N . GLY A 1 80 ? 4.249 -2.647 -3.440 1.00 86.69 80 GLY A N 1
ATOM 615 C CA . GLY A 1 80 ? 4.022 -4.056 -3.113 1.00 86.69 80 GLY A CA 1
ATOM 616 C C . GLY A 1 80 ? 4.999 -4.968 -3.850 1.00 86.69 80 GLY A C 1
ATOM 617 O O . GLY A 1 80 ? 5.576 -5.868 -3.247 1.00 86.69 80 GLY A O 1
ATOM 618 N N . SER A 1 81 ? 5.259 -4.681 -5.126 1.00 88.69 81 SER A N 1
ATOM 619 C CA . SER A 1 81 ? 6.145 -5.486 -5.978 1.00 88.69 81 SER A CA 1
ATOM 620 C C . SER A 1 81 ? 7.565 -5.618 -5.406 1.00 88.69 81 SER A C 1
ATOM 622 O O . SER A 1 81 ? 8.164 -6.688 -5.504 1.00 88.69 81 SER A O 1
ATOM 624 N N . LEU A 1 82 ? 8.080 -4.574 -4.743 1.00 85.69 82 LEU A N 1
ATOM 625 C CA . LEU A 1 82 ? 9.395 -4.607 -4.092 1.00 85.69 82 LEU A CA 1
ATOM 626 C C . LEU A 1 82 ? 9.342 -5.095 -2.640 1.00 85.69 82 LEU A C 1
ATOM 628 O O . LEU A 1 82 ? 10.165 -5.906 -2.226 1.00 85.69 82 LEU A O 1
ATOM 632 N N . THR A 1 83 ? 8.374 -4.619 -1.863 1.00 84.62 83 THR A N 1
ATOM 633 C CA . THR A 1 83 ? 8.330 -4.845 -0.405 1.00 84.62 83 THR A CA 1
ATOM 634 C C . THR A 1 83 ? 7.631 -6.143 0.001 1.00 84.62 83 THR A C 1
ATOM 636 O O . THR A 1 83 ? 7.744 -6.575 1.144 1.00 84.62 83 THR A O 1
ATOM 639 N N . GLY A 1 84 ? 6.885 -6.770 -0.913 1.00 84.69 84 GLY A N 1
ATOM 640 C CA . GLY A 1 84 ? 6.021 -7.911 -0.608 1.00 84.69 84 GLY A CA 1
ATOM 641 C C . GLY A 1 84 ? 4.720 -7.539 0.108 1.00 84.69 84 GLY A C 1
ATOM 642 O O . GLY A 1 84 ? 4.007 -8.438 0.546 1.00 84.69 84 GLY A O 1
ATOM 643 N N . LEU A 1 85 ? 4.393 -6.246 0.235 1.00 84.62 85 LEU A N 1
ATOM 644 C CA . LEU A 1 85 ? 3.104 -5.815 0.778 1.00 84.62 85 LEU A CA 1
ATOM 645 C C . LEU A 1 85 ? 1.958 -6.347 -0.090 1.00 84.62 85 LEU A C 1
ATOM 647 O O . LEU A 1 85 ? 1.937 -6.122 -1.302 1.00 84.62 85 LEU A O 1
ATOM 651 N N . LEU A 1 86 ? 1.005 -7.036 0.541 1.00 85.75 86 LEU A N 1
ATOM 652 C CA . LEU A 1 86 ? -0.172 -7.571 -0.141 1.00 85.75 86 LEU A CA 1
ATOM 653 C C . LEU A 1 86 ? -0.943 -6.451 -0.845 1.00 85.75 86 LEU A C 1
ATOM 655 O O . LEU A 1 86 ? -0.980 -5.305 -0.387 1.00 85.75 86 LEU A O 1
ATOM 659 N N . ARG A 1 87 ? -1.570 -6.782 -1.976 1.00 89.25 87 ARG A N 1
ATOM 660 C CA . ARG A 1 87 ? -2.411 -5.828 -2.705 1.00 89.25 87 ARG A CA 1
ATOM 661 C C . ARG A 1 87 ? -3.574 -5.390 -1.808 1.00 89.25 87 ARG A C 1
ATOM 663 O O . ARG A 1 87 ? -4.190 -6.214 -1.142 1.00 89.25 87 ARG A O 1
ATOM 670 N N . SER A 1 88 ? -3.882 -4.097 -1.794 1.00 85.94 88 SER A N 1
ATOM 671 C CA . SER A 1 88 ? -4.944 -3.517 -0.953 1.00 85.94 88 SER A CA 1
ATOM 672 C C . SER A 1 88 ? -6.221 -3.164 -1.722 1.00 85.94 88 SER A C 1
ATOM 674 O O . SER A 1 88 ? -7.219 -2.782 -1.123 1.00 85.94 88 SER A O 1
ATOM 676 N N . THR A 1 89 ? -6.191 -3.258 -3.051 1.00 91.44 89 THR A N 1
ATOM 677 C CA . THR A 1 89 ? -7.277 -2.847 -3.952 1.00 91.44 89 THR A CA 1
ATOM 678 C C . THR A 1 89 ? -7.400 -3.831 -5.108 1.00 91.44 89 THR A C 1
ATOM 680 O O . THR A 1 89 ? -6.441 -4.539 -5.423 1.00 91.44 89 THR A O 1
ATOM 683 N N . THR A 1 90 ? -8.565 -3.867 -5.754 1.00 95.88 90 THR A N 1
ATOM 684 C CA . THR A 1 90 ? -8.736 -4.574 -7.029 1.00 95.88 90 THR A CA 1
ATOM 685 C C . THR A 1 90 ? -8.348 -3.637 -8.164 1.00 95.88 90 THR A C 1
ATOM 687 O O . THR A 1 90 ? -8.881 -2.533 -8.251 1.00 95.88 90 THR A O 1
ATOM 690 N N . ALA A 1 91 ? -7.461 -4.069 -9.057 1.00 97.38 91 ALA A N 1
ATOM 691 C CA . ALA A 1 91 ? -7.135 -3.328 -10.274 1.00 97.38 91 ALA A CA 1
ATOM 692 C C . ALA A 1 91 ? -7.757 -4.008 -11.494 1.00 97.38 91 ALA A C 1
ATOM 694 O O . ALA A 1 91 ? -7.524 -5.192 -11.728 1.00 97.38 91 ALA A O 1
ATOM 695 N N . ILE A 1 92 ? -8.526 -3.258 -12.283 1.00 98.19 92 ILE A N 1
ATOM 696 C CA . ILE A 1 92 ? -9.231 -3.758 -13.470 1.00 98.19 92 ILE A CA 1
ATOM 697 C C . ILE A 1 92 ? -8.880 -2.877 -14.666 1.00 98.19 92 ILE A C 1
ATOM 699 O O . ILE A 1 92 ? -8.934 -1.651 -14.575 1.00 98.19 92 ILE A O 1
ATOM 703 N N . ALA A 1 93 ? -8.554 -3.481 -15.808 1.00 98.50 93 ALA A N 1
ATOM 704 C CA . ALA A 1 93 ? -8.390 -2.757 -17.064 1.00 98.50 93 ALA A CA 1
ATOM 705 C C . ALA A 1 93 ? -9.729 -2.110 -17.466 1.00 98.50 93 ALA A C 1
ATOM 707 O O . ALA A 1 93 ? -10.694 -2.794 -17.805 1.00 98.50 93 ALA A O 1
ATOM 708 N N . ALA A 1 94 ? -9.821 -0.783 -17.405 1.00 98.19 94 ALA A N 1
ATOM 709 C CA . ALA A 1 94 ? -11.053 -0.054 -17.701 1.00 98.19 94 ALA A CA 1
ATOM 710 C C . ALA A 1 94 ? -11.256 0.179 -19.210 1.00 98.19 94 ALA A C 1
ATOM 712 O O . ALA A 1 94 ? -12.382 0.396 -19.674 1.00 98.19 94 ALA A O 1
ATOM 713 N N . THR A 1 95 ? -10.168 0.086 -19.970 1.00 98.44 95 THR A N 1
ATOM 714 C CA . THR A 1 95 ? -10.111 0.031 -21.433 1.00 98.44 95 THR A CA 1
ATOM 715 C C . THR A 1 95 ? -9.176 -1.102 -21.856 1.00 98.44 95 THR A C 1
ATOM 717 O O . THR A 1 95 ? -8.554 -1.736 -21.004 1.00 98.44 95 THR A O 1
ATOM 720 N N . ASP A 1 96 ? -9.068 -1.364 -23.160 1.00 98.25 96 ASP A N 1
ATOM 721 C CA . ASP A 1 96 ? -7.967 -2.187 -23.659 1.00 98.25 96 ASP A CA 1
ATOM 722 C C . ASP A 1 96 ? -6.643 -1.519 -23.272 1.00 98.25 96 ASP A C 1
ATOM 724 O O . ASP A 1 96 ? -6.419 -0.335 -23.545 1.00 98.25 96 ASP A O 1
ATOM 728 N N . ALA A 1 97 ? -5.783 -2.279 -22.605 1.00 97.81 97 ALA A N 1
ATOM 729 C CA . ALA A 1 97 ? -4.576 -1.777 -21.980 1.00 97.81 97 ALA A CA 1
ATOM 730 C C . ALA A 1 97 ? -3.342 -2.554 -22.441 1.00 97.81 97 ALA A C 1
ATOM 732 O O . ALA A 1 97 ? -3.392 -3.741 -22.765 1.00 97.81 97 ALA A O 1
ATOM 733 N N . THR A 1 98 ? -2.203 -1.869 -22.451 1.00 97.56 98 THR A N 1
ATOM 734 C CA . THR A 1 98 ? -0.887 -2.496 -22.590 1.00 97.56 98 THR A CA 1
ATOM 735 C C . THR A 1 98 ? -0.128 -2.296 -21.290 1.00 97.56 98 THR A C 1
ATOM 737 O O . THR A 1 98 ? -0.001 -1.168 -20.818 1.00 97.56 98 THR A O 1
ATOM 740 N N . MET A 1 99 ? 0.382 -3.381 -20.720 1.00 97.31 99 MET A N 1
ATOM 741 C CA . MET A 1 99 ? 1.169 -3.397 -19.494 1.00 97.31 99 MET A CA 1
ATOM 742 C C . MET A 1 99 ? 2.615 -3.770 -19.823 1.00 97.31 99 MET A C 1
ATOM 744 O O . MET A 1 99 ? 2.861 -4.677 -20.618 1.00 97.31 99 MET A O 1
ATOM 748 N N . LEU A 1 100 ? 3.567 -3.075 -19.211 1.00 97.50 100 LEU A N 1
ATOM 749 C CA . LEU A 1 100 ? 4.946 -3.526 -19.085 1.00 97.50 100 LEU A CA 1
ATOM 750 C C . LEU A 1 100 ? 5.045 -4.322 -17.785 1.00 97.50 100 LEU A C 1
ATOM 752 O O . LEU A 1 100 ? 4.653 -3.825 -16.725 1.00 97.50 100 LEU A O 1
ATOM 756 N N . VAL A 1 101 ? 5.520 -5.558 -17.875 1.00 97.44 101 VAL A N 1
ATOM 757 C CA . VAL A 1 101 ? 5.505 -6.527 -16.779 1.00 97.44 101 VAL A CA 1
ATOM 758 C C . VAL A 1 101 ? 6.899 -7.096 -16.574 1.00 97.44 101 VAL A C 1
ATOM 760 O O . VAL A 1 101 ? 7.537 -7.549 -17.519 1.00 97.44 101 VAL A O 1
ATOM 763 N N . MET A 1 102 ? 7.381 -7.068 -15.337 1.00 97.44 102 MET A N 1
ATOM 764 C CA . MET A 1 102 ? 8.653 -7.678 -14.959 1.00 97.44 102 MET A CA 1
ATOM 765 C C . MET A 1 102 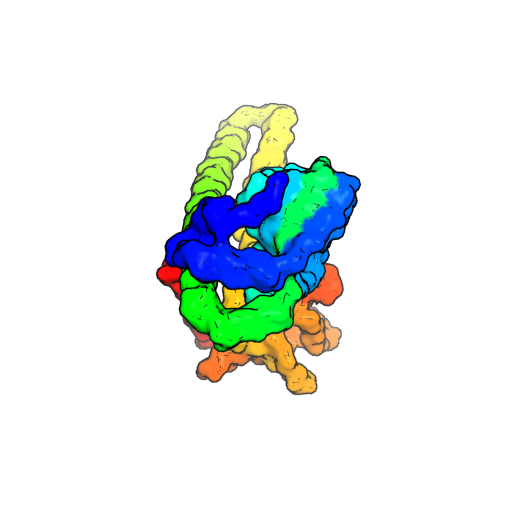? 8.425 -8.575 -13.737 1.00 97.44 102 MET A C 1
ATOM 767 O O . MET A 1 102 ? 8.050 -8.060 -12.681 1.00 97.44 102 MET A O 1
ATOM 771 N N . PRO A 1 103 ? 8.605 -9.905 -13.853 1.00 96.12 103 PRO A N 1
ATOM 772 C CA . PRO A 1 103 ? 8.519 -10.813 -12.710 1.00 96.12 103 PRO A CA 1
ATOM 773 C C . PRO A 1 103 ? 9.489 -10.416 -11.599 1.00 96.12 103 PRO A C 1
ATOM 775 O O . PRO A 1 103 ? 10.600 -9.964 -11.883 1.00 96.12 103 PRO A O 1
ATOM 778 N N . LYS A 1 104 ? 9.085 -10.596 -10.341 1.00 92.62 104 LYS A N 1
ATOM 779 C CA . LYS A 1 104 ? 9.862 -10.174 -9.171 1.00 92.62 104 LYS A CA 1
ATOM 780 C C . LYS A 1 104 ? 11.251 -10.805 -9.149 1.00 92.62 104 LYS A C 1
ATOM 782 O O . LYS A 1 104 ? 12.225 -10.107 -8.897 1.00 92.62 104 LYS A O 1
ATOM 787 N N . GLU A 1 105 ? 11.361 -12.088 -9.470 1.00 92.69 105 GLU A N 1
ATOM 788 C CA . GLU A 1 105 ? 12.635 -12.813 -9.497 1.00 92.69 105 GLU A CA 1
ATOM 789 C C . GLU A 1 105 ? 13.580 -12.218 -10.547 1.00 92.69 105 GLU A C 1
ATOM 791 O O . GLU A 1 105 ? 14.764 -12.024 -10.281 1.00 92.69 105 GLU A O 1
ATOM 796 N N . ARG A 1 106 ? 13.042 -11.852 -11.720 1.00 95.12 106 ARG A N 1
ATOM 797 C CA . ARG A 1 106 ? 13.809 -11.194 -12.785 1.00 95.12 106 ARG A CA 1
ATOM 798 C C . ARG A 1 106 ? 14.217 -9.781 -12.388 1.00 95.12 106 ARG A C 1
ATOM 800 O O . ARG A 1 106 ? 15.339 -9.389 -12.665 1.00 95.12 106 ARG A O 1
ATOM 807 N N . MET A 1 107 ? 13.324 -9.034 -11.745 1.00 94.44 107 MET A N 1
ATOM 808 C CA . MET A 1 107 ? 13.613 -7.690 -11.248 1.00 94.44 107 MET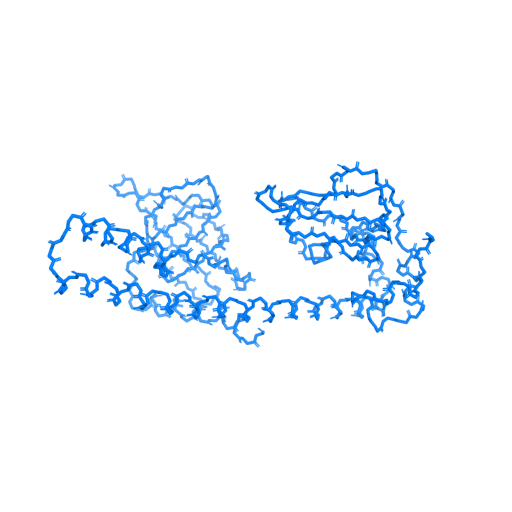 A CA 1
ATOM 809 C C . MET A 1 107 ? 14.759 -7.707 -10.231 1.00 94.44 107 MET A C 1
ATOM 811 O O . MET A 1 107 ? 15.660 -6.879 -10.318 1.00 94.44 107 MET A O 1
ATOM 815 N N . LEU A 1 108 ? 14.744 -8.659 -9.291 1.00 92.81 108 LEU A N 1
ATOM 816 C CA . LEU A 1 108 ? 15.807 -8.808 -8.297 1.00 92.81 108 LEU A CA 1
ATOM 817 C C . 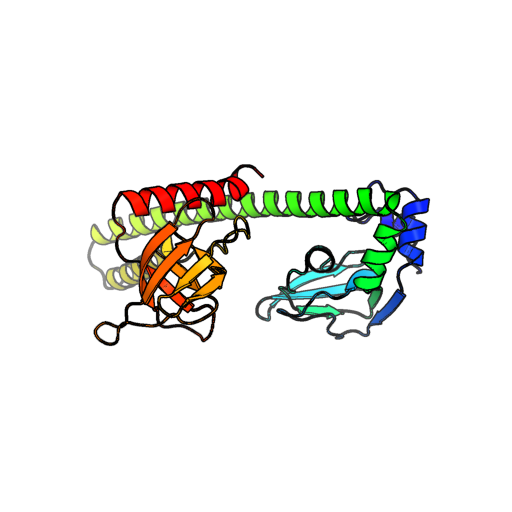LEU A 1 108 ? 17.148 -9.148 -8.956 1.00 92.81 108 LEU A C 1
ATOM 819 O O . LEU A 1 108 ? 18.128 -8.466 -8.679 1.00 92.81 108 LEU A O 1
ATOM 823 N N . ALA A 1 109 ? 17.173 -10.123 -9.870 1.00 94.94 109 ALA A N 1
ATOM 824 C CA . ALA A 1 109 ? 18.384 -10.473 -10.616 1.00 94.94 109 ALA A CA 1
ATOM 825 C C . ALA A 1 109 ? 18.898 -9.300 -11.472 1.00 94.94 109 ALA A C 1
ATOM 827 O O . ALA A 1 109 ? 20.080 -8.980 -11.451 1.00 94.94 109 ALA A O 1
ATOM 828 N N . PHE A 1 110 ? 17.998 -8.594 -12.165 1.00 95.44 110 PHE A N 1
ATOM 829 C CA . PHE A 1 110 ? 18.347 -7.420 -12.962 1.00 95.44 110 PHE A CA 1
ATOM 830 C C . PHE A 1 110 ? 19.001 -6.327 -12.108 1.00 95.44 110 PHE A C 1
ATOM 832 O O . PHE A 1 110 ? 20.013 -5.767 -12.517 1.00 95.44 110 PHE A O 1
ATOM 839 N N . PHE A 1 111 ? 18.459 -6.039 -10.921 1.00 95.25 111 PHE A N 1
ATOM 840 C CA . PHE A 1 111 ? 19.032 -5.046 -10.011 1.00 95.25 111 PHE A CA 1
ATOM 841 C C . PHE A 1 111 ? 20.337 -5.493 -9.348 1.00 95.25 111 PHE A C 1
ATOM 843 O O . PHE A 1 111 ? 21.157 -4.636 -9.026 1.00 95.25 111 PHE A O 1
ATOM 850 N N . GLU A 1 112 ? 20.538 -6.796 -9.152 1.00 95.31 112 GLU A N 1
ATOM 851 C CA . GLU A 1 112 ? 21.816 -7.349 -8.697 1.00 95.31 112 GLU A CA 1
ATOM 852 C C . GLU A 1 112 ? 22.908 -7.150 -9.759 1.00 95.31 112 GLU A C 1
ATOM 854 O O . GLU A 1 112 ? 24.006 -6.696 -9.436 1.00 95.31 112 GLU A O 1
ATOM 859 N N . ASP A 1 113 ? 22.572 -7.385 -11.029 1.00 95.44 113 ASP A N 1
ATOM 860 C CA . ASP A 1 113 ? 23.488 -7.212 -12.161 1.00 95.44 113 ASP A CA 1
ATOM 861 C C . ASP A 1 113 ? 23.720 -5.729 -12.531 1.00 95.44 113 ASP A C 1
ATOM 863 O O . ASP A 1 113 ? 24.809 -5.364 -12.977 1.00 95.44 113 ASP A O 1
ATOM 867 N N . HIS A 1 114 ? 22.720 -4.861 -12.327 1.00 94.44 114 HIS A N 1
ATOM 868 C CA . HIS A 1 114 ? 22.717 -3.446 -12.737 1.00 94.44 114 HIS A CA 1
ATOM 869 C C . HIS A 1 114 ? 22.530 -2.517 -11.528 1.00 94.44 114 HIS A C 1
ATOM 871 O O . HIS A 1 114 ? 21.537 -1.792 -11.398 1.00 94.44 114 HIS A O 1
ATOM 877 N N . GLY A 1 115 ? 23.494 -2.539 -10.604 1.00 94.31 115 GLY A N 1
ATOM 878 C CA . GLY A 1 115 ? 23.421 -1.768 -9.358 1.00 94.31 115 GLY A CA 1
ATOM 879 C C . GLY A 1 115 ? 23.286 -0.247 -9.551 1.00 94.31 115 GLY A C 1
ATOM 880 O O . GLY A 1 115 ? 22.661 0.433 -8.733 1.00 94.31 115 GLY A O 1
ATOM 881 N N . ASP A 1 116 ? 23.815 0.299 -10.647 1.00 95.81 116 ASP A N 1
ATOM 882 C CA . ASP A 1 116 ? 23.704 1.717 -11.003 1.00 95.81 116 ASP A CA 1
ATOM 883 C C . ASP A 1 116 ? 22.307 2.109 -11.522 1.00 95.81 116 ASP A C 1
ATOM 885 O O . ASP A 1 116 ? 21.922 3.271 -11.388 1.00 95.81 116 ASP A O 1
ATOM 889 N N . VAL A 1 117 ? 21.526 1.149 -12.032 1.00 96.44 117 VAL A N 1
ATOM 890 C CA . VAL A 1 117 ? 20.091 1.297 -12.341 1.00 96.44 117 VAL A CA 1
ATOM 891 C C . VAL A 1 117 ? 19.246 1.106 -11.082 1.00 96.44 117 VAL A C 1
ATOM 893 O O . VAL A 1 117 ? 18.287 1.847 -10.842 1.00 96.44 117 VAL A O 1
ATOM 896 N N . ALA A 1 118 ? 19.614 0.131 -10.249 1.00 95.12 118 ALA A N 1
ATOM 897 C CA . ALA A 1 118 ? 18.897 -0.195 -9.025 1.00 95.12 118 ALA A CA 1
ATOM 898 C C . ALA A 1 118 ? 18.874 0.983 -8.042 1.00 95.12 118 ALA A C 1
ATOM 900 O O . ALA A 1 118 ? 17.825 1.288 -7.473 1.00 95.12 118 ALA A O 1
ATOM 901 N N . PHE A 1 119 ? 20.006 1.663 -7.845 1.00 95.50 119 PHE A N 1
ATOM 902 C CA . PHE A 1 119 ? 20.115 2.766 -6.889 1.00 95.50 119 PHE A CA 1
ATOM 903 C C . PHE A 1 119 ? 19.108 3.912 -7.133 1.00 95.50 119 PHE A C 1
ATOM 905 O O . PHE A 1 119 ? 18.329 4.209 -6.218 1.00 95.50 119 PHE A O 1
ATOM 912 N N . PRO A 1 120 ? 19.051 4.555 -8.320 1.00 96.12 120 PRO A N 1
ATOM 913 C CA . PRO A 1 120 ? 18.079 5.613 -8.574 1.00 96.12 120 PRO A CA 1
ATOM 914 C C . PRO A 1 120 ? 16.636 5.095 -8.520 1.00 96.12 120 PRO A C 1
ATOM 916 O O . PRO A 1 120 ? 15.784 5.782 -7.963 1.00 96.12 120 PRO A O 1
ATOM 919 N N . PHE A 1 121 ? 16.358 3.872 -8.994 1.00 95.56 121 PHE A N 1
ATOM 920 C CA . PHE A 1 121 ? 15.017 3.282 -8.912 1.00 95.56 121 PHE A CA 1
ATOM 921 C C . PHE A 1 121 ? 14.525 3.152 -7.458 1.00 95.56 121 PHE A C 1
ATOM 923 O O . PHE A 1 121 ? 13.439 3.629 -7.121 1.00 95.56 121 PHE A O 1
ATOM 930 N N . HIS A 1 122 ? 15.336 2.567 -6.567 1.00 94.44 122 HIS A N 1
ATOM 931 C CA . HIS A 1 122 ? 14.989 2.432 -5.147 1.00 94.44 122 HIS A CA 1
ATOM 932 C C . HIS A 1 122 ? 14.876 3.797 -4.458 1.00 94.44 122 HIS A C 1
ATOM 934 O O . HIS A 1 122 ? 13.943 4.014 -3.686 1.00 94.44 122 HIS A O 1
ATOM 940 N N . SER A 1 123 ? 15.780 4.734 -4.760 1.00 94.75 123 SER A N 1
ATOM 941 C CA . SER A 1 123 ? 15.741 6.098 -4.218 1.00 94.75 123 SER A CA 1
ATOM 942 C C . SER A 1 123 ? 14.445 6.830 -4.589 1.00 94.75 123 SER A C 1
ATOM 944 O O . SER A 1 123 ? 13.795 7.441 -3.734 1.00 94.75 123 SER A O 1
ATOM 946 N N . ASN A 1 124 ? 14.008 6.706 -5.845 1.00 95.62 124 ASN A N 1
ATOM 947 C CA . ASN A 1 124 ? 12.749 7.283 -6.310 1.00 95.62 124 ASN A CA 1
ATOM 948 C C . ASN A 1 124 ? 11.544 6.620 -5.646 1.00 95.62 124 ASN A C 1
ATOM 950 O O . ASN A 1 124 ? 10.628 7.316 -5.211 1.00 95.62 124 ASN A O 1
ATOM 954 N N . LEU A 1 125 ? 11.543 5.287 -5.532 1.00 94.00 125 LEU A N 1
ATOM 955 C CA . LEU A 1 125 ? 10.469 4.558 -4.864 1.00 94.00 125 LEU A CA 1
ATOM 956 C C . LEU A 1 125 ? 10.325 4.983 -3.397 1.00 94.00 125 LEU A C 1
ATOM 958 O O . LEU A 1 125 ? 9.217 5.275 -2.945 1.00 94.00 125 LEU A O 1
ATOM 962 N N . LEU A 1 126 ? 11.441 5.057 -2.667 1.00 92.81 126 LEU A N 1
ATOM 963 C CA . LEU A 1 126 ? 11.471 5.523 -1.280 1.00 92.81 126 LEU A CA 1
ATOM 964 C C . LEU A 1 126 ? 10.986 6.970 -1.169 1.00 92.81 126 LEU A C 1
ATOM 966 O O . LEU A 1 126 ? 10.184 7.275 -0.289 1.00 92.81 126 LEU A O 1
ATOM 970 N N . SER A 1 127 ? 11.400 7.844 -2.088 1.00 92.19 127 SER A N 1
ATOM 971 C CA . SER A 1 127 ? 10.934 9.234 -2.129 1.00 92.19 127 SER A CA 1
ATOM 972 C C . SER A 1 127 ? 9.423 9.321 -2.347 1.00 92.19 127 SER A C 1
ATOM 974 O O . SER A 1 127 ? 8.746 10.056 -1.633 1.00 92.19 127 SER A O 1
ATOM 976 N N . ILE A 1 128 ? 8.865 8.529 -3.271 1.00 91.25 128 ILE A N 1
ATOM 977 C CA . ILE A 1 128 ? 7.416 8.461 -3.523 1.00 91.25 128 ILE A CA 1
ATOM 978 C C . ILE A 1 128 ? 6.667 7.976 -2.277 1.00 91.25 128 ILE A C 1
ATOM 980 O O . ILE A 1 128 ? 5.641 8.562 -1.916 1.00 91.25 128 ILE A O 1
ATOM 984 N N . ALA A 1 129 ? 7.175 6.932 -1.616 1.00 90.56 129 ALA A N 1
ATOM 985 C CA . ALA A 1 129 ? 6.597 6.395 -0.389 1.00 90.56 129 ALA A CA 1
ATOM 986 C C . ALA A 1 129 ? 6.611 7.430 0.743 1.00 90.56 129 ALA A C 1
ATOM 988 O O . ALA A 1 129 ? 5.562 7.704 1.325 1.00 90.56 129 ALA A O 1
ATOM 989 N N . ALA A 1 130 ? 7.760 8.060 0.998 1.00 88.00 130 ALA A N 1
ATOM 990 C CA . ALA A 1 130 ? 7.921 9.087 2.024 1.00 88.00 130 ALA A CA 1
ATOM 991 C C . ALA A 1 130 ? 7.003 10.291 1.765 1.00 88.00 130 ALA A C 1
ATOM 993 O O . ALA A 1 130 ? 6.296 10.766 2.656 1.00 88.00 130 ALA A O 1
ATOM 994 N N . ASP A 1 131 ? 6.926 10.745 0.515 1.00 88.06 131 ASP A N 1
ATOM 995 C CA . ASP A 1 131 ? 6.031 11.823 0.116 1.00 88.06 131 ASP A CA 1
ATOM 996 C C . ASP A 1 131 ? 4.555 11.461 0.298 1.00 88.06 131 ASP A C 1
ATOM 998 O O . ASP A 1 131 ? 3.748 12.304 0.708 1.00 88.06 131 ASP A O 1
ATOM 1002 N N . LYS A 1 132 ? 4.183 10.213 -0.006 1.00 86.81 132 LYS A N 1
ATOM 1003 C CA . LYS A 1 132 ? 2.832 9.702 0.235 1.00 86.81 132 LYS A CA 1
ATOM 1004 C C . LYS A 1 132 ? 2.525 9.679 1.731 1.00 86.81 132 LYS A C 1
ATOM 1006 O O . LYS A 1 132 ? 1.497 10.227 2.116 1.00 86.81 132 LYS A O 1
ATOM 1011 N N . MET A 1 133 ? 3.416 9.134 2.558 1.00 84.31 133 MET A N 1
ATOM 1012 C CA . MET A 1 133 ? 3.271 9.106 4.019 1.00 84.31 133 MET A CA 1
ATOM 1013 C C . MET A 1 133 ? 3.101 10.515 4.589 1.00 84.31 133 MET A C 1
ATOM 1015 O O . MET A 1 133 ? 2.176 10.760 5.359 1.00 84.31 133 MET A O 1
ATOM 1019 N N . ARG A 1 134 ? 3.915 11.477 4.141 1.00 79.75 134 ARG A N 1
ATOM 1020 C CA . ARG A 1 134 ? 3.806 12.882 4.553 1.00 79.75 134 ARG A CA 1
ATOM 1021 C C . ARG A 1 134 ? 2.440 13.486 4.213 1.00 79.75 134 ARG A C 1
ATOM 1023 O O . ARG A 1 134 ? 1.841 14.143 5.065 1.00 79.75 134 ARG A O 1
ATOM 1030 N N . ARG A 1 135 ? 1.935 13.266 2.992 1.00 81.75 135 ARG A N 1
ATOM 1031 C CA . ARG A 1 135 ? 0.603 13.744 2.569 1.00 81.75 135 ARG A CA 1
ATOM 1032 C C . ARG A 1 135 ? -0.525 13.066 3.344 1.00 81.75 135 ARG A C 1
ATOM 1034 O O . ARG A 1 135 ? -1.468 13.741 3.747 1.00 81.75 135 ARG A O 1
ATOM 1041 N N . ASP A 1 136 ? -0.433 11.758 3.557 1.00 82.44 136 ASP A N 1
ATOM 1042 C CA . ASP A 1 136 ? -1.450 10.997 4.283 1.00 82.44 136 ASP A CA 1
ATOM 1043 C C . ASP A 1 136 ? -1.478 11.398 5.766 1.00 82.44 136 ASP A C 1
ATOM 1045 O O . ASP A 1 136 ? -2.556 11.635 6.306 1.00 82.44 136 ASP A O 1
ATOM 1049 N N . ARG A 1 137 ? -0.316 11.624 6.395 1.00 79.00 137 ARG A N 1
ATOM 1050 C CA . ARG A 1 137 ? -0.217 12.167 7.759 1.00 79.00 137 ARG A CA 1
ATOM 1051 C C . ARG A 1 137 ? -0.900 13.527 7.885 1.00 79.00 137 ARG A C 1
ATOM 1053 O O . ARG A 1 137 ? -1.655 13.745 8.829 1.00 79.00 137 ARG A O 1
ATOM 1060 N N . GLN A 1 138 ? -0.668 14.432 6.932 1.00 74.00 138 GLN A N 1
ATOM 1061 C CA . GLN A 1 138 ? -1.329 15.739 6.927 1.00 74.00 138 GLN A CA 1
ATOM 1062 C C . GLN A 1 138 ? -2.854 15.596 6.818 1.00 74.00 138 GLN A C 1
ATOM 1064 O O . GLN A 1 138 ? -3.579 16.197 7.607 1.00 74.00 138 GLN A O 1
ATOM 1069 N N . ARG A 1 139 ? -3.344 14.757 5.895 1.00 76.12 139 ARG A N 1
ATOM 1070 C CA . ARG A 1 139 ? -4.784 14.487 5.740 1.00 76.12 139 ARG A CA 1
ATOM 1071 C C . ARG A 1 139 ? -5.397 13.914 7.014 1.00 76.12 139 ARG A C 1
ATOM 1073 O O . ARG A 1 139 ? -6.485 14.327 7.400 1.00 76.12 139 ARG A O 1
ATOM 1080 N N . ILE A 1 140 ? -4.714 12.978 7.673 1.00 79.88 140 ILE A N 1
ATOM 1081 C CA . ILE A 1 140 ? -5.173 12.381 8.933 1.00 79.88 140 ILE A CA 1
ATOM 1082 C C . ILE A 1 140 ? -5.282 13.441 10.029 1.00 79.88 140 ILE A C 1
ATOM 1084 O O . ILE A 1 140 ? -6.292 13.479 10.731 1.00 79.88 140 ILE A O 1
ATOM 1088 N N . GLU A 1 141 ? -4.296 14.330 10.155 1.00 76.12 141 GLU A N 1
ATOM 1089 C CA . GLU A 1 141 ? -4.340 15.387 11.168 1.00 76.12 141 GLU A CA 1
ATOM 1090 C C . GLU A 1 141 ? -5.448 16.414 10.881 1.00 76.12 141 GLU A C 1
ATOM 1092 O O . GLU A 1 141 ? -6.175 16.806 11.792 1.00 76.12 141 GLU A O 1
ATOM 1097 N N . GLU A 1 142 ? -5.661 16.785 9.615 1.00 74.88 142 GLU A N 1
ATOM 1098 C CA . GLU A 1 142 ? -6.782 17.643 9.206 1.00 74.88 142 GLU A CA 1
ATOM 1099 C C . GLU A 1 142 ? -8.142 16.986 9.506 1.00 74.88 142 GLU A C 1
ATOM 1101 O O . GLU A 1 142 ? -9.032 17.620 10.082 1.00 74.88 142 GLU A O 1
ATOM 1106 N N . MET A 1 143 ? -8.306 15.696 9.191 1.00 82.06 143 MET A N 1
ATOM 1107 C CA . MET A 1 143 ? -9.514 14.934 9.531 1.00 82.06 143 MET A CA 1
ATOM 1108 C C . MET A 1 143 ? -9.739 14.880 11.043 1.00 82.06 143 MET A C 1
ATOM 1110 O O . MET A 1 143 ? -10.850 15.128 11.513 1.00 82.06 143 MET A O 1
ATOM 1114 N N . ARG A 1 144 ? -8.684 14.603 11.816 1.00 79.31 144 ARG A N 1
ATOM 1115 C CA . ARG A 1 144 ? -8.731 14.570 13.281 1.00 79.31 144 ARG A CA 1
ATOM 1116 C C . ARG A 1 144 ? -9.145 15.922 13.851 1.00 79.31 144 ARG A C 1
A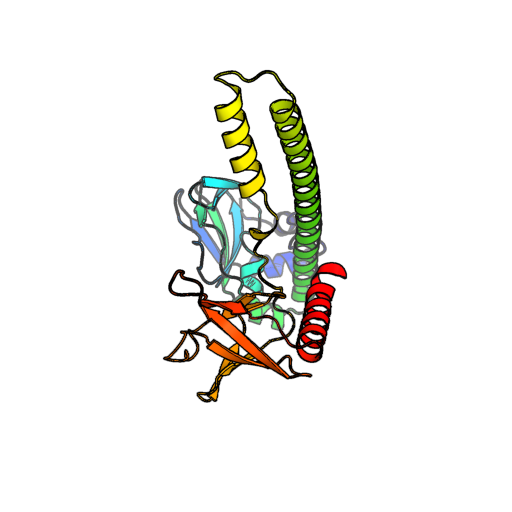TOM 1118 O O . ARG A 1 144 ? -9.985 15.979 14.750 1.00 79.31 144 ARG A O 1
ATOM 1125 N N . HIS A 1 145 ? -8.581 17.004 13.328 1.00 75.62 145 HIS A N 1
ATOM 1126 C CA . HIS A 1 145 ? -8.926 18.360 13.729 1.00 75.62 145 HIS A CA 1
ATOM 1127 C C . HIS A 1 145 ? -10.412 18.656 13.484 1.00 75.62 145 HIS A C 1
ATOM 1129 O O . HIS A 1 145 ? -11.118 19.089 14.400 1.00 75.62 145 HIS A O 1
ATOM 1135 N N . ASN A 1 146 ? -10.905 18.340 12.285 1.00 79.12 146 ASN A N 1
ATOM 1136 C CA . ASN A 1 146 ? -12.310 18.518 11.923 1.00 79.12 146 ASN A CA 1
ATOM 1137 C C . ASN A 1 146 ? -13.239 17.684 12.813 1.00 79.12 146 ASN A C 1
ATOM 1139 O O . ASN A 1 146 ? -14.249 18.195 13.295 1.00 79.12 146 ASN A O 1
ATOM 1143 N N . LEU A 1 147 ? -12.871 16.436 13.116 1.00 83.69 147 LEU A N 1
ATOM 1144 C CA . LEU A 1 147 ? -13.633 15.575 14.020 1.00 83.69 147 LEU A CA 1
ATOM 1145 C C . LEU A 1 147 ? -13.750 16.181 15.425 1.00 83.69 147 LEU A C 1
ATOM 1147 O O . LEU A 1 147 ? -14.841 16.216 15.992 1.00 83.69 147 LEU A O 1
ATOM 1151 N N . ILE A 1 148 ? -12.649 16.705 15.974 1.00 80.12 148 ILE A N 1
ATOM 1152 C CA . ILE A 1 148 ? -12.638 17.357 17.293 1.00 80.12 148 ILE A CA 1
ATOM 1153 C C . ILE A 1 148 ? -13.554 18.587 17.298 1.00 80.12 148 ILE A C 1
ATOM 1155 O O . ILE A 1 148 ? -14.291 18.802 18.266 1.00 80.12 148 ILE A O 1
ATOM 1159 N N . ILE A 1 149 ? -13.524 19.401 16.239 1.00 83.75 149 ILE A N 1
ATOM 1160 C CA . ILE A 1 149 ? -14.410 20.566 16.110 1.00 83.75 149 ILE A CA 1
ATOM 1161 C C . ILE A 1 149 ? -15.873 20.120 16.091 1.00 83.75 149 ILE A C 1
ATOM 1163 O O . ILE A 1 149 ? -16.675 20.655 16.862 1.00 83.75 149 ILE A O 1
ATOM 1167 N N . THR A 1 150 ? -16.205 19.119 15.273 1.00 88.06 150 THR A N 1
ATOM 1168 C CA . THR A 1 150 ? -17.562 18.570 15.164 1.00 88.06 150 THR A CA 1
ATOM 1169 C C . THR A 1 150 ? -18.040 18.007 16.500 1.00 88.06 150 THR A C 1
ATOM 1171 O O . THR A 1 150 ? -19.130 18.353 16.948 1.00 88.06 150 THR A O 1
ATOM 1174 N N . GLN A 1 151 ? -17.212 17.241 17.216 1.00 86.12 151 GLN A N 1
ATOM 1175 C CA . GLN A 1 151 ? -17.543 16.738 18.554 1.00 86.12 151 GLN A CA 1
ATOM 1176 C C . GLN A 1 151 ? -17.832 17.855 19.553 1.00 86.12 151 GLN A C 1
ATOM 1178 O O . GLN A 1 151 ? -18.819 17.794 20.286 1.00 86.12 151 GLN A O 1
ATOM 1183 N N . ARG A 1 152 ? -16.998 18.902 19.581 1.00 86.56 152 ARG A N 1
ATOM 1184 C CA . ARG A 1 152 ? -17.226 20.051 20.468 1.00 86.56 152 ARG A CA 1
ATOM 1185 C C . ARG A 1 152 ? -18.514 20.789 20.112 1.00 86.56 152 ARG A C 1
ATOM 1187 O O . ARG A 1 152 ? -19.200 21.254 21.015 1.00 86.56 152 ARG A O 1
ATOM 1194 N N . ALA A 1 153 ? -18.837 20.914 18.826 1.00 89.94 153 ALA A N 1
ATOM 1195 C CA . ALA A 1 153 ? -20.080 21.535 18.378 1.00 89.94 153 ALA A CA 1
ATOM 1196 C C . ALA A 1 153 ? -21.309 20.700 18.762 1.00 89.94 153 ALA A C 1
ATOM 1198 O O . ALA A 1 153 ? -22.253 21.256 19.311 1.00 89.94 153 ALA A O 1
ATOM 1199 N N . MET A 1 154 ? -21.268 19.382 18.554 1.00 91.00 154 MET A N 1
ATOM 1200 C CA . MET A 1 154 ? -22.333 18.460 18.969 1.00 91.00 154 MET A CA 1
ATOM 1201 C C . MET A 1 154 ? -22.558 18.479 20.474 1.00 91.00 154 MET A C 1
ATOM 1203 O O . MET A 1 154 ? -23.701 18.558 20.908 1.00 91.00 154 MET A O 1
ATOM 1207 N N . LYS A 1 155 ? -21.482 18.502 21.271 1.00 88.44 155 LYS A N 1
ATOM 1208 C CA . LYS A 1 155 ? -21.603 18.638 22.723 1.00 88.44 155 LYS A CA 1
ATOM 1209 C C . LYS A 1 155 ? -22.291 19.948 23.113 1.00 88.44 155 LYS A C 1
ATOM 1211 O O . LYS A 1 155 ? -23.246 19.911 23.868 1.00 88.44 155 LYS A O 1
ATOM 1216 N N . ARG A 1 156 ? -21.884 21.084 22.530 1.00 91.69 156 ARG A N 1
ATOM 1217 C CA . ARG A 1 156 ? -22.560 22.371 22.779 1.00 91.69 156 ARG A CA 1
ATOM 1218 C C . ARG A 1 156 ? -24.036 22.350 22.378 1.00 91.69 156 ARG A C 1
ATOM 1220 O O . ARG A 1 156 ? -24.849 22.928 23.081 1.00 91.69 156 ARG A O 1
ATOM 1227 N N . MET A 1 157 ? -24.381 21.712 21.258 1.00 91.25 157 MET A N 1
ATOM 1228 C CA . MET A 1 157 ? -25.782 21.555 20.847 1.00 91.25 157 MET A CA 1
ATOM 1229 C C . MET A 1 157 ? -26.566 20.703 21.850 1.00 91.25 157 MET A C 1
ATOM 1231 O O . MET A 1 157 ? -27.683 21.060 22.196 1.00 91.25 157 MET A O 1
ATOM 1235 N N . SER A 1 158 ? -25.968 19.621 22.352 1.00 88.38 158 SER A N 1
ATOM 1236 C CA . SER A 1 158 ? -26.559 18.771 23.390 1.00 88.38 158 SER A CA 1
ATOM 1237 C C . SER A 1 158 ? -26.757 19.531 24.707 1.00 88.38 158 SER A C 1
ATOM 1239 O O . SER A 1 158 ? -27.839 19.455 25.280 1.00 88.38 158 SER A O 1
ATOM 1241 N N . ASP A 1 159 ? -25.768 20.323 25.136 1.00 88.38 159 ASP A N 1
ATOM 1242 C CA . ASP A 1 159 ? -25.855 21.152 26.345 1.00 88.38 159 ASP A CA 1
ATOM 1243 C C . ASP A 1 159 ? -26.994 22.190 26.222 1.00 88.38 159 ASP A C 1
ATOM 1245 O O . ASP A 1 159 ? -27.812 22.319 27.127 1.00 88.38 159 ASP A O 1
ATOM 1249 N N . LEU A 1 160 ? -27.121 22.863 25.069 1.00 89.19 160 LEU A N 1
ATOM 1250 C CA . LEU A 1 160 ? -28.204 23.827 24.812 1.00 89.19 160 LEU A CA 1
ATOM 1251 C C . LEU A 1 160 ? -29.597 23.184 24.781 1.00 89.19 160 LEU A C 1
ATOM 1253 O O . LEU A 1 160 ? -30.567 23.822 25.179 1.00 89.19 160 LEU A O 1
ATOM 1257 N N . LEU A 1 161 ? -29.706 21.941 24.302 1.00 88.00 161 LEU A N 1
ATOM 1258 C CA . LEU A 1 161 ? -30.957 21.181 24.350 1.00 88.00 161 LEU A CA 1
ATOM 1259 C C . LEU A 1 161 ? -31.335 20.831 25.801 1.00 88.00 161 LEU A C 1
ATOM 1261 O O . LEU A 1 161 ? -32.496 20.904 26.175 1.00 88.00 161 LEU A O 1
ATOM 1265 N N . LEU A 1 162 ? -30.367 20.511 26.662 1.00 85.25 162 LEU A N 1
ATOM 1266 C CA . LEU A 1 162 ? -30.650 20.260 28.083 1.00 85.25 162 LEU A CA 1
ATOM 1267 C C . LEU A 1 162 ? -31.115 21.518 28.836 1.00 85.25 162 LEU A C 1
ATOM 1269 O O . LEU A 1 162 ? -31.820 21.404 29.836 1.00 85.25 162 LEU A O 1
ATOM 1273 N N . GLU A 1 163 ? -30.716 22.705 28.376 1.00 86.44 163 GLU A N 1
ATOM 1274 C CA . GLU A 1 163 ? -31.120 23.998 28.946 1.00 86.44 163 GLU A CA 1
ATOM 1275 C C . GLU A 1 163 ? -32.451 24.534 28.375 1.00 86.44 163 GLU A C 1
ATOM 1277 O O . GLU A 1 163 ? -33.014 25.488 28.919 1.00 86.44 163 GLU A O 1
ATOM 1282 N N . GLY A 1 164 ? -32.943 23.960 27.272 1.00 82.56 164 GLY A N 1
ATOM 1283 C CA . GLY A 1 164 ? -34.116 24.430 26.533 1.00 82.56 164 GLY A CA 1
ATOM 1284 C C . GLY A 1 164 ? -35.463 23.960 27.094 1.00 82.56 164 GLY A C 1
ATOM 1285 O O . GLY A 1 164 ? -35.546 23.107 27.973 1.00 82.56 164 GLY A O 1
ATOM 1286 N N . GLU A 1 165 ? -36.557 24.513 26.560 1.00 81.81 165 GLU A N 1
ATOM 1287 C CA . GLU A 1 165 ? -37.908 24.032 26.877 1.00 81.81 165 GLU A CA 1
ATOM 1288 C C . GLU A 1 165 ? -38.158 22.652 26.266 1.00 81.81 165 GLU A C 1
ATOM 1290 O O . GLU A 1 165 ? -37.927 22.429 25.075 1.00 81.81 165 GLU A O 1
ATOM 1295 N N . ASP A 1 166 ? -38.686 21.735 27.072 1.00 81.19 166 ASP A N 1
ATOM 1296 C CA . ASP A 1 166 ? -38.896 20.353 26.665 1.00 81.19 166 ASP A CA 1
ATOM 1297 C C . ASP A 1 166 ? -39.956 20.261 25.552 1.00 81.19 166 ASP A C 1
ATOM 1299 O O . ASP A 1 166 ? -41.103 20.692 25.705 1.00 81.19 166 ASP A O 1
ATOM 1303 N N . THR A 1 167 ? -39.571 19.715 24.396 1.00 85.62 167 THR A N 1
ATOM 1304 C CA . THR A 1 167 ? -40.471 19.534 23.245 1.00 85.62 167 THR A CA 1
ATOM 1305 C C . THR A 1 167 ? -40.394 18.096 22.739 1.00 85.62 167 THR A C 1
ATOM 1307 O O . THR A 1 167 ? -39.369 17.445 22.907 1.00 85.62 167 THR A O 1
ATOM 1310 N N . PRO A 1 168 ? -41.396 17.583 22.003 1.00 82.44 168 PRO A N 1
ATOM 1311 C CA . PRO A 1 168 ? -41.297 16.258 21.375 1.00 82.44 168 PRO A CA 1
ATOM 1312 C C . PRO A 1 168 ? -40.124 16.098 20.384 1.00 82.44 168 PRO A C 1
ATOM 1314 O O . PRO A 1 168 ? -39.844 14.989 19.928 1.00 82.44 168 PRO A O 1
ATOM 1317 N N . LEU A 1 169 ? -39.471 17.201 19.995 1.00 84.06 169 LEU A N 1
ATOM 1318 C CA . LEU A 1 169 ? -38.269 17.199 19.163 1.00 84.06 169 LEU A CA 1
ATOM 1319 C C . LEU A 1 169 ? -36.975 17.073 19.991 1.00 84.06 169 LEU A C 1
ATOM 1321 O O . LEU A 1 169 ? -35.974 16.617 19.442 1.00 84.06 169 LEU A O 1
ATOM 1325 N N . HIS A 1 170 ? -36.996 17.460 21.276 1.00 85.38 170 HIS A N 1
ATOM 1326 C CA . HIS A 1 170 ? -35.829 17.466 22.168 1.00 85.38 170 HIS A CA 1
ATOM 1327 C C . HIS A 1 170 ? -35.221 16.072 22.305 1.00 85.38 170 HIS A C 1
ATOM 1329 O O . HIS A 1 170 ? -34.051 15.885 21.982 1.00 85.38 170 HIS A O 1
ATOM 1335 N N . GLU A 1 171 ? -36.036 15.092 22.698 1.00 83.44 171 GLU A N 1
ATOM 1336 C CA . GLU A 1 171 ? -35.612 13.702 22.903 1.00 83.44 171 GLU A CA 1
ATOM 1337 C C . GLU A 1 171 ? -34.966 13.120 21.634 1.00 83.44 171 GLU A C 1
ATOM 1339 O O . GLU A 1 171 ? -33.844 12.621 21.667 1.00 83.44 171 GLU A O 1
ATOM 1344 N N . LYS A 1 172 ? -35.603 13.314 20.470 1.00 87.75 172 LYS A N 1
ATOM 1345 C CA . LYS A 1 172 ? -35.093 12.812 19.182 1.00 87.75 172 LYS A CA 1
ATOM 1346 C C . LYS A 1 172 ? -33.747 13.420 18.785 1.00 87.75 172 LYS A C 1
ATOM 1348 O O . LYS A 1 172 ? -32.896 12.720 18.244 1.00 87.75 172 LYS A O 1
ATOM 1353 N N . LEU A 1 173 ? -33.567 14.725 18.995 1.00 88.94 173 LEU A N 1
ATOM 1354 C CA . LEU A 1 173 ? -32.312 15.409 18.672 1.00 88.94 173 LEU A CA 1
ATOM 1355 C C . LEU A 1 173 ? -31.203 15.050 19.661 1.00 88.94 173 LEU A C 1
ATOM 1357 O O . LEU A 1 173 ? -30.052 14.888 19.255 1.00 88.94 173 LEU A O 1
ATOM 1361 N N . TYR A 1 174 ? -31.543 14.914 20.942 1.00 86.62 174 TYR A N 1
ATOM 1362 C CA . TYR A 1 174 ? -30.596 14.535 21.981 1.00 86.62 174 TYR A CA 1
ATOM 1363 C C . TYR A 1 174 ? -30.068 13.111 21.771 1.00 86.62 174 TYR A C 1
ATOM 1365 O O . TYR A 1 174 ? -28.854 12.897 21.832 1.00 86.62 174 TYR A O 1
ATOM 1373 N N . ASP A 1 175 ? -30.948 12.161 21.450 1.00 86.75 175 ASP A N 1
ATOM 1374 C CA . ASP A 1 175 ? -30.574 10.778 21.146 1.00 86.75 175 ASP A CA 1
ATOM 1375 C C . ASP A 1 175 ? -29.641 10.698 19.933 1.00 86.75 175 ASP A C 1
ATOM 1377 O O . ASP A 1 175 ? -28.609 10.022 19.972 1.00 86.75 175 ASP A O 1
ATOM 1381 N N . GLU A 1 176 ? -29.949 11.443 18.868 1.00 89.75 176 GLU A N 1
ATOM 1382 C CA . GLU A 1 176 ? -29.132 11.452 17.654 1.00 89.75 176 GLU A CA 1
ATOM 1383 C C . GLU A 1 176 ? -27.753 12.093 17.888 1.00 89.75 176 GLU A C 1
ATOM 1385 O O . GLU A 1 176 ? -26.732 11.561 17.444 1.00 89.75 176 GLU A O 1
ATOM 1390 N N . LEU A 1 177 ? -27.682 13.195 18.647 1.00 89.50 177 LEU A N 1
ATOM 1391 C CA . LEU A 1 177 ? -26.408 13.803 19.044 1.00 89.50 177 LEU A CA 1
ATOM 1392 C C . LEU A 1 177 ? -25.588 12.870 19.937 1.00 89.50 177 LEU A C 1
ATOM 1394 O O . LEU A 1 177 ? -24.380 12.743 19.736 1.00 89.50 177 LEU A O 1
ATOM 1398 N N . SER A 1 178 ? -26.230 12.189 20.886 1.00 84.81 178 SER A N 1
ATOM 1399 C CA . SER A 1 178 ? -25.576 11.222 21.772 1.00 84.81 178 SER A CA 1
ATOM 1400 C C . SER A 1 178 ? -24.984 10.060 20.975 1.00 84.81 178 SER A C 1
ATOM 1402 O O . SER A 1 178 ? -23.821 9.704 21.173 1.00 84.81 178 SER A O 1
ATOM 1404 N N . ARG A 1 179 ? -25.732 9.541 19.992 1.00 86.06 179 ARG A N 1
ATOM 1405 C CA . ARG A 1 179 ? -25.272 8.504 19.059 1.00 86.06 179 ARG A CA 1
ATOM 1406 C C . ARG A 1 179 ? -24.045 8.951 18.260 1.00 86.06 179 ARG A C 1
ATOM 1408 O O . ARG A 1 179 ? -23.064 8.212 18.184 1.00 86.06 179 ARG A O 1
ATOM 1415 N N . LEU A 1 180 ? -24.066 10.161 17.697 1.00 85.75 180 LEU A N 1
ATOM 1416 C CA . LEU A 1 180 ? -22.944 10.711 16.923 1.00 85.75 180 LEU A CA 1
ATOM 1417 C C . LEU A 1 180 ? -21.714 11.023 17.787 1.00 85.75 180 LEU A C 1
ATOM 1419 O O . LEU A 1 180 ? -20.577 10.862 17.335 1.00 85.75 180 LEU A O 1
ATOM 1423 N N . ILE A 1 181 ? -21.912 11.478 19.026 1.00 82.19 181 ILE A N 1
ATOM 1424 C CA . ILE A 1 181 ? -20.822 11.689 19.986 1.00 82.19 181 ILE A CA 1
ATOM 1425 C C . ILE A 1 181 ? -20.165 10.350 20.327 1.00 82.19 181 ILE A C 1
ATOM 1427 O O . ILE A 1 181 ? -18.935 10.280 20.315 1.00 82.19 181 ILE A O 1
ATOM 1431 N N . GLU A 1 182 ? -20.963 9.305 20.572 1.00 78.44 182 GLU A N 1
ATOM 1432 C CA . GLU A 1 182 ? -20.469 7.959 20.874 1.00 78.44 182 GLU A CA 1
ATOM 1433 C C . GLU A 1 182 ? -19.674 7.375 19.705 1.00 78.44 182 GLU A C 1
ATOM 1435 O O . GLU A 1 182 ? -18.527 6.976 19.886 1.00 78.44 182 GLU A O 1
ATOM 1440 N N . GLN A 1 183 ? -20.231 7.417 18.491 1.00 74.94 183 GLN A N 1
ATOM 1441 C CA . GLN A 1 183 ? -19.583 6.894 17.285 1.00 74.94 183 GLN A CA 1
ATOM 1442 C C . GLN A 1 183 ? -18.234 7.571 16.994 1.00 74.94 183 GLN A C 1
ATOM 1444 O O . GLN A 1 183 ? -17.306 6.935 16.502 1.00 74.94 183 GLN A O 1
ATOM 1449 N N . ASN A 1 184 ? -18.107 8.859 17.316 1.00 72.00 184 ASN A N 1
ATOM 1450 C CA . ASN A 1 184 ? -16.882 9.617 17.076 1.00 72.00 184 ASN A CA 1
ATOM 1451 C C . ASN A 1 184 ? -15.840 9.469 18.203 1.00 72.00 184 ASN A C 1
ATOM 1453 O O . ASN A 1 184 ? -14.766 10.078 18.123 1.00 72.00 184 ASN A O 1
ATOM 1457 N N . LYS A 1 185 ? -16.119 8.721 19.283 1.00 66.88 185 LYS A N 1
ATOM 1458 C CA . LYS A 1 185 ? -15.148 8.531 20.371 1.00 66.88 185 LYS A CA 1
ATOM 1459 C C . LYS A 1 185 ? -13.861 7.882 19.851 1.00 66.88 185 LYS A C 1
ATOM 1461 O O . LYS A 1 185 ? -13.860 6.985 19.017 1.00 66.88 185 LYS A O 1
ATOM 1466 N N . LYS A 1 186 ? -12.738 8.341 20.412 1.00 52.59 186 LYS A N 1
ATOM 1467 C CA . LYS A 1 186 ? -11.356 8.057 19.984 1.00 52.59 186 LYS A CA 1
ATOM 1468 C C . LYS A 1 186 ? -10.953 6.570 19.939 1.00 52.59 186 LYS A C 1
ATOM 1470 O O . LYS A 1 186 ? -9.893 6.282 19.401 1.00 52.59 186 LYS A O 1
ATOM 1475 N N . GLY A 1 187 ? -11.753 5.654 20.488 1.00 47.38 187 GLY A N 1
ATOM 1476 C CA . GLY A 1 187 ? -11.407 4.235 20.641 1.00 47.38 187 GLY A CA 1
ATOM 1477 C C . GLY A 1 187 ? -11.514 3.375 19.376 1.00 47.38 187 GLY A C 1
ATOM 1478 O O . GLY A 1 187 ? -11.187 2.200 19.436 1.00 47.38 187 GLY A O 1
ATOM 1479 N N . HIS A 1 188 ? -11.963 3.919 18.239 1.00 39.53 188 HIS A N 1
ATOM 1480 C CA . HIS A 1 188 ? -12.169 3.133 17.011 1.00 39.53 188 HIS A CA 1
ATOM 1481 C C . HIS A 1 188 ? -11.031 3.227 15.982 1.00 39.53 188 HIS A C 1
ATOM 1483 O O . HIS A 1 188 ? -11.104 2.584 14.936 1.00 39.53 188 HIS A O 1
ATOM 1489 N N . TYR A 1 189 ? -9.977 4.002 16.252 1.00 44.78 189 TYR A N 1
ATOM 1490 C CA . TYR A 1 189 ? -8.831 4.103 15.346 1.00 44.78 189 TYR A CA 1
ATOM 1491 C C . TYR A 1 189 ? -7.795 3.038 15.685 1.00 44.78 189 TYR A C 1
ATOM 1493 O O . TYR A 1 189 ? -6.866 3.273 16.453 1.00 44.78 189 TYR A O 1
ATOM 1501 N N . LEU A 1 190 ? -7.978 1.858 15.099 1.00 39.84 190 LEU A N 1
ATOM 1502 C CA . LEU A 1 190 ? -6.947 0.832 15.059 1.00 39.84 190 LEU A CA 1
ATOM 1503 C C . LEU A 1 190 ? -5.840 1.304 14.121 1.00 39.84 190 LEU A C 1
ATOM 1505 O O . LEU A 1 190 ? -6.069 1.527 12.933 1.00 39.84 190 LEU A O 1
ATOM 1509 N N . VAL A 1 191 ? -4.650 1.489 14.675 1.00 40.47 191 VAL A N 1
ATOM 1510 C CA . VAL A 1 191 ? -3.432 1.708 13.902 1.00 40.47 191 VAL A CA 1
ATOM 1511 C C . VAL A 1 191 ? -2.740 0.353 13.835 1.00 40.47 191 VAL A C 1
ATOM 1513 O O . VAL A 1 191 ? -2.407 -0.208 14.877 1.00 40.47 191 VAL A O 1
ATOM 1516 N N . GLU A 1 192 ? -2.567 -0.198 12.631 1.00 40.31 192 GLU A N 1
ATOM 1517 C CA . GLU A 1 192 ? -1.634 -1.311 12.442 1.00 40.31 192 GLU A CA 1
ATOM 1518 C C . GLU A 1 192 ? -0.250 -0.809 12.865 1.00 40.31 192 GLU A C 1
ATOM 1520 O O . GLU A 1 192 ? 0.208 0.196 12.311 1.00 40.31 192 GLU A O 1
ATOM 1525 N N . PRO A 1 193 ? 0.417 -1.430 13.850 1.00 39.59 193 PRO A N 1
ATOM 1526 C CA . PRO A 1 193 ? 1.730 -0.962 14.230 1.00 39.59 193 PRO A CA 1
ATOM 1527 C C . PRO A 1 193 ? 2.669 -1.137 13.047 1.00 39.59 193 PRO A C 1
ATOM 1529 O O . PRO A 1 193 ? 2.673 -2.171 12.368 1.00 39.59 193 PRO A O 1
ATOM 1532 N N . ALA A 1 194 ? 3.489 -0.114 12.814 1.00 44.94 194 ALA A N 1
ATOM 1533 C CA . ALA A 1 194 ? 4.636 -0.249 11.943 1.00 44.94 194 ALA A CA 1
ATOM 1534 C C . ALA A 1 194 ? 5.407 -1.507 12.378 1.00 44.94 194 ALA A C 1
ATOM 1536 O O . A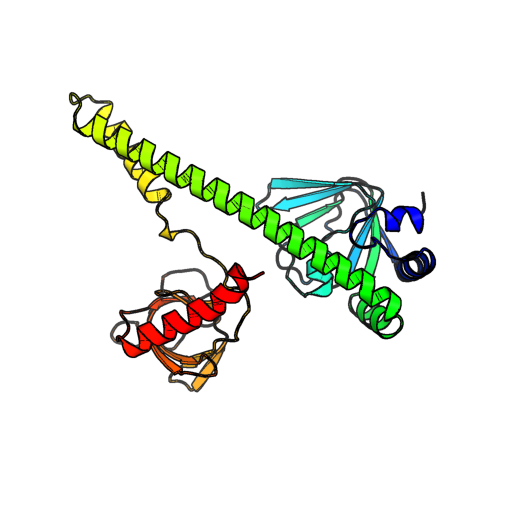LA A 1 194 ? 5.583 -1.740 13.575 1.00 44.94 194 ALA A O 1
ATOM 1537 N N . LYS A 1 195 ? 5.825 -2.346 11.416 1.00 52.44 195 LYS A N 1
ATOM 1538 C CA . LYS A 1 195 ? 6.615 -3.576 11.636 1.00 52.44 195 LYS A CA 1
ATOM 1539 C C . LYS A 1 195 ? 8.004 -3.244 12.183 1.00 52.44 195 LYS A C 1
ATOM 1541 O O . LYS A 1 195 ? 9.019 -3.469 11.524 1.00 52.44 195 LYS A O 1
ATOM 1546 N N . VAL A 1 196 ? 8.059 -2.637 13.352 1.00 51.28 196 VAL A N 1
ATOM 1547 C CA . VAL A 1 196 ? 9.253 -2.015 13.877 1.00 51.28 196 VAL A CA 1
ATOM 1548 C C . VAL A 1 196 ? 9.415 -2.510 15.296 1.00 51.28 196 VAL A C 1
ATOM 1550 O O . VAL A 1 196 ? 8.666 -2.143 16.193 1.00 51.28 196 VAL A O 1
ATOM 1553 N N . LEU A 1 197 ? 10.412 -3.387 15.425 1.00 58.56 197 LEU A N 1
ATOM 1554 C CA . LEU A 1 197 ? 10.740 -4.254 16.556 1.00 58.56 197 LEU A CA 1
ATOM 1555 C C . LEU A 1 197 ? 9.851 -5.514 16.615 1.00 58.56 197 LEU A C 1
ATOM 1557 O O . LEU A 1 197 ? 8.699 -5.428 17.044 1.00 58.56 197 LEU A O 1
ATOM 1561 N N . PRO A 1 198 ? 10.357 -6.693 16.183 1.00 66.31 198 PRO A N 1
ATOM 1562 C CA . PRO A 1 198 ? 9.616 -7.943 16.316 1.00 66.31 198 PRO A CA 1
ATOM 1563 C C . PRO A 1 198 ? 9.349 -8.197 17.800 1.00 66.31 198 PRO A C 1
ATOM 1565 O O . PRO A 1 198 ? 10.254 -8.546 18.552 1.00 66.31 198 PRO A O 1
ATOM 1568 N N . THR A 1 199 ? 8.104 -7.983 18.212 1.00 83.12 199 THR A N 1
ATOM 1569 C CA . THR A 1 199 ? 7.632 -8.297 19.557 1.00 83.12 199 THR A CA 1
ATOM 1570 C C . THR A 1 199 ? 7.077 -9.706 19.525 1.00 83.12 199 THR A C 1
ATOM 1572 O O . THR A 1 199 ? 6.273 -10.030 18.651 1.00 83.12 199 THR A O 1
ATOM 1575 N N . LYS A 1 200 ? 7.500 -10.553 20.459 1.00 90.06 200 LYS A N 1
ATOM 1576 C CA . LYS A 1 200 ? 7.047 -11.943 20.519 1.00 90.06 200 LYS A CA 1
ATOM 1577 C C . LYS A 1 200 ? 6.157 -12.160 21.726 1.00 90.06 200 LYS A C 1
ATOM 1579 O O . LYS A 1 200 ? 6.407 -11.613 22.793 1.00 90.06 200 LYS A O 1
ATOM 1584 N N . ALA A 1 201 ? 5.135 -12.987 21.566 1.00 91.12 201 ALA A N 1
ATOM 1585 C CA . ALA A 1 201 ? 4.359 -13.516 22.673 1.00 91.12 201 ALA A CA 1
ATOM 1586 C C . ALA A 1 201 ? 4.794 -14.959 22.933 1.00 91.12 201 ALA A C 1
ATOM 1588 O O . ALA A 1 201 ? 4.741 -15.801 22.032 1.00 91.12 201 ALA A O 1
ATOM 1589 N N . ARG A 1 202 ? 5.225 -15.238 24.163 1.00 94.00 202 ARG A N 1
ATOM 1590 C CA . ARG A 1 202 ? 5.553 -16.579 24.650 1.00 94.00 202 ARG A CA 1
ATOM 1591 C C . ARG A 1 202 ? 4.433 -17.069 25.557 1.00 94.00 202 ARG A C 1
ATOM 1593 O O . ARG A 1 202 ? 4.150 -16.452 26.583 1.00 94.00 202 ARG A O 1
ATOM 1600 N N . PHE A 1 203 ? 3.806 -18.171 25.170 1.00 93.19 203 PHE A N 1
ATOM 1601 C CA . PHE A 1 203 ? 2.727 -18.799 25.928 1.00 93.19 203 PHE A CA 1
ATOM 1602 C C . PHE A 1 203 ? 3.271 -19.831 26.920 1.00 93.19 203 PHE A C 1
ATOM 1604 O O . PHE A 1 203 ? 4.365 -20.368 26.738 1.00 93.19 203 PHE A O 1
ATOM 1611 N N . ASP A 1 204 ? 2.464 -20.170 27.926 1.00 85.69 204 ASP A N 1
ATOM 1612 C CA . ASP A 1 204 ? 2.805 -21.186 28.934 1.00 85.69 204 ASP A CA 1
ATOM 1613 C C . ASP A 1 204 ? 3.000 -22.592 28.340 1.00 85.69 204 ASP A C 1
ATOM 1615 O O . ASP A 1 204 ? 3.711 -23.420 28.906 1.00 85.69 204 ASP A O 1
ATOM 1619 N N . ASP A 1 205 ? 2.411 -22.863 27.170 1.00 85.81 205 ASP A N 1
ATOM 1620 C CA . ASP A 1 205 ? 2.600 -24.116 26.427 1.00 85.81 205 ASP A CA 1
ATOM 1621 C C . ASP A 1 205 ? 3.903 -24.162 25.603 1.00 85.81 205 ASP A C 1
ATOM 1623 O O . ASP A 1 205 ? 4.160 -25.136 24.893 1.00 85.81 205 ASP A O 1
ATOM 1627 N N . GLY A 1 206 ? 4.732 -23.117 25.697 1.00 84.62 206 GLY A N 1
ATOM 1628 C CA . GLY A 1 206 ? 6.031 -23.010 25.037 1.00 84.62 206 GLY A CA 1
ATOM 1629 C C . GLY A 1 206 ? 5.981 -22.491 23.599 1.00 84.62 206 GLY A C 1
ATOM 1630 O O . GLY A 1 206 ? 7.041 -22.286 23.004 1.00 84.62 206 GLY A O 1
ATOM 1631 N N . ARG A 1 207 ? 4.795 -22.245 23.022 1.00 91.75 207 ARG A N 1
ATOM 1632 C CA . ARG A 1 207 ? 4.695 -21.595 21.707 1.00 91.75 207 ARG A CA 1
ATOM 1633 C C . ARG A 1 207 ? 5.175 -20.149 21.793 1.00 91.75 207 ARG A C 1
ATOM 1635 O O . ARG A 1 207 ? 4.868 -19.427 22.740 1.00 91.75 207 ARG A O 1
ATOM 1642 N N . ILE A 1 208 ? 5.897 -19.730 20.758 1.00 91.56 208 ILE A N 1
ATOM 1643 C CA . ILE A 1 208 ? 6.342 -18.352 20.566 1.00 91.56 208 ILE A CA 1
ATOM 1644 C C . ILE A 1 208 ? 5.781 -17.875 19.235 1.00 91.56 208 ILE A C 1
ATOM 1646 O O . ILE A 1 208 ? 5.962 -18.545 18.217 1.00 91.56 208 ILE A O 1
ATOM 1650 N N . VAL A 1 209 ? 5.095 -16.737 19.247 1.00 89.50 209 VAL A N 1
ATOM 1651 C CA . VAL A 1 209 ? 4.486 -16.151 18.050 1.00 89.50 209 VAL A CA 1
ATOM 1652 C C . VAL A 1 209 ? 4.832 -14.681 17.932 1.00 89.50 209 VAL A C 1
ATOM 1654 O O . VAL A 1 209 ? 5.008 -14.004 18.942 1.00 89.50 209 VAL A O 1
ATOM 1657 N N . ASP A 1 210 ? 4.909 -14.183 16.703 1.00 87.50 210 ASP A N 1
ATOM 1658 C CA . ASP A 1 210 ? 5.067 -12.752 16.470 1.00 87.50 210 ASP A CA 1
ATOM 1659 C C . ASP A 1 210 ? 3.749 -12.036 16.782 1.00 87.50 210 ASP A C 1
ATOM 1661 O O . ASP A 1 210 ? 2.673 -12.459 16.348 1.00 87.50 210 ASP A O 1
ATOM 1665 N N . VAL A 1 211 ? 3.835 -10.961 17.558 1.00 86.12 211 VAL A N 1
ATOM 1666 C CA . VAL A 1 211 ? 2.707 -10.080 17.854 1.00 86.12 211 VAL A CA 1
ATOM 1667 C C . VAL A 1 211 ? 2.364 -9.285 16.598 1.00 86.12 211 VAL A C 1
ATOM 1669 O O . VAL A 1 211 ? 3.237 -8.664 15.994 1.00 86.12 211 VAL A O 1
ATOM 1672 N N . LEU A 1 212 ? 1.088 -9.310 16.203 1.00 79.81 212 LEU A N 1
ATOM 1673 C CA . LEU A 1 212 ? 0.603 -8.617 15.008 1.00 79.81 212 LEU A CA 1
ATOM 1674 C C . LEU A 1 212 ? 0.300 -7.149 15.297 1.00 79.81 212 LEU A C 1
ATOM 1676 O O . LEU A 1 212 ? 0.625 -6.293 14.479 1.00 79.81 212 LEU A O 1
ATOM 1680 N N . ALA A 1 213 ? -0.300 -6.866 16.459 1.00 76.38 213 ALA A N 1
ATOM 1681 C CA . ALA A 1 213 ? -0.476 -5.507 16.949 1.00 76.38 213 ALA A CA 1
ATOM 1682 C C . ALA A 1 213 ? -0.394 -5.398 18.472 1.00 76.38 213 ALA A C 1
ATOM 1684 O O . ALA A 1 213 ? -0.701 -6.359 19.172 1.00 76.38 213 ALA A O 1
ATOM 1685 N N . LEU A 1 214 ? 0.018 -4.233 18.978 1.00 81.50 214 LEU A N 1
ATOM 1686 C CA . LEU A 1 214 ? 0.167 -3.959 20.408 1.00 81.50 214 LEU A CA 1
ATOM 1687 C C . LEU A 1 214 ? -0.178 -2.496 20.716 1.00 81.50 214 LEU A C 1
ATOM 1689 O O . LEU A 1 214 ? 0.340 -1.588 20.066 1.00 81.50 214 LEU A O 1
ATOM 1693 N N . SER A 1 215 ? -1.013 -2.273 21.729 1.00 78.25 215 SER A N 1
ATOM 1694 C CA . SER A 1 215 ? -1.295 -0.967 22.333 1.00 78.25 215 SER A CA 1
ATOM 1695 C C . SER A 1 215 ? -0.993 -1.002 23.839 1.00 78.25 215 SER A C 1
ATOM 1697 O O . SER A 1 215 ? -0.393 -1.945 24.356 1.00 78.25 215 SER A O 1
ATOM 1699 N N . ALA A 1 216 ? -1.398 0.046 24.561 1.00 76.94 216 ALA A N 1
ATOM 1700 C CA . ALA A 1 216 ? -1.304 0.078 26.019 1.00 76.94 216 ALA A CA 1
ATOM 1701 C C . ALA A 1 216 ? -2.278 -0.896 26.716 1.00 76.94 216 ALA A C 1
ATOM 1703 O O . ALA A 1 216 ? -2.082 -1.204 27.889 1.00 76.94 216 ALA A O 1
ATOM 1704 N N . ASP A 1 217 ? -3.328 -1.339 26.023 1.00 81.69 217 ASP A N 1
ATOM 1705 C CA . ASP A 1 217 ? -4.458 -2.081 26.584 1.00 81.69 217 ASP A CA 1
ATOM 1706 C C . ASP A 1 217 ? -4.940 -3.257 25.719 1.00 81.69 217 ASP A C 1
ATOM 1708 O O . ASP A 1 217 ? -5.800 -4.017 26.157 1.00 81.69 217 ASP A O 1
ATOM 1712 N N . GLU A 1 218 ? -4.389 -3.456 24.522 1.00 86.88 218 GLU A N 1
ATOM 1713 C CA . GLU A 1 218 ? -4.780 -4.516 23.594 1.00 86.88 218 GLU A CA 1
ATOM 1714 C C . GLU A 1 218 ? -3.565 -5.142 22.900 1.00 86.88 218 GLU A C 1
ATOM 1716 O O . GLU A 1 218 ? -2.542 -4.495 22.661 1.00 86.88 218 GLU A O 1
ATOM 1721 N N . VAL A 1 219 ? -3.694 -6.418 22.538 1.00 86.56 219 VAL A N 1
ATOM 1722 C CA . VAL A 1 219 ? -2.731 -7.134 21.700 1.00 86.56 219 VAL A CA 1
ATOM 1723 C C . VAL A 1 219 ? -3.449 -8.040 20.702 1.00 86.56 219 VAL A C 1
ATOM 1725 O O . VAL A 1 219 ? -4.374 -8.770 21.060 1.00 86.56 219 VAL A O 1
ATOM 1728 N N . ASP A 1 220 ? -2.995 -8.012 19.451 1.00 85.81 220 ASP A N 1
ATOM 1729 C CA . ASP A 1 220 ? -3.482 -8.875 18.377 1.00 85.81 220 ASP A CA 1
ATOM 1730 C C . ASP A 1 220 ? -2.447 -9.971 18.091 1.00 85.81 220 ASP A C 1
ATOM 1732 O O . ASP A 1 220 ? -1.276 -9.702 17.802 1.00 85.81 220 ASP A O 1
ATOM 1736 N N . LEU A 1 221 ? -2.889 -11.227 18.156 1.00 86.44 221 LEU A N 1
ATOM 1737 C CA . LEU A 1 221 ? -2.055 -12.411 17.957 1.00 86.44 221 LEU A CA 1
ATOM 1738 C C . LEU A 1 221 ? -2.495 -13.208 16.722 1.00 86.44 221 LEU A C 1
ATOM 1740 O O . LEU A 1 221 ? -3.687 -13.270 16.400 1.00 86.44 221 LEU A O 1
ATOM 1744 N N . PRO A 1 222 ? -1.559 -13.890 16.038 1.00 85.88 222 PRO A N 1
ATOM 1745 C CA . PRO A 1 222 ? -1.881 -14.695 14.865 1.00 85.88 222 PRO A CA 1
ATOM 1746 C C . PRO A 1 222 ? -2.600 -15.986 15.242 1.00 85.88 222 PRO A C 1
ATOM 1748 O O . PRO A 1 222 ? -3.215 -16.611 14.391 1.00 85.88 222 PRO A O 1
ATOM 1751 N N . VAL A 1 223 ? -2.533 -16.413 16.502 1.00 87.75 223 VAL A N 1
ATOM 1752 C CA . VAL A 1 223 ? -3.155 -17.644 16.989 1.00 87.75 223 VAL A CA 1
ATOM 1753 C C . VAL A 1 223 ? -3.731 -17.420 18.377 1.00 87.75 223 VAL A C 1
ATOM 1755 O O . VAL A 1 223 ? -3.235 -16.598 19.147 1.00 87.75 223 VAL A O 1
ATOM 1758 N N . LYS A 1 224 ? -4.755 -18.201 18.718 1.00 87.81 224 LYS A N 1
ATOM 1759 C CA . LYS A 1 224 ? -5.360 -18.160 20.046 1.00 87.81 224 LYS A CA 1
ATOM 1760 C C . LYS A 1 224 ? -4.395 -18.746 21.098 1.00 87.81 224 LYS A C 1
ATOM 1762 O O . LYS A 1 224 ? -3.937 -19.886 20.912 1.00 87.81 224 LYS A O 1
ATOM 1767 N N . PRO A 1 225 ? -4.081 -18.013 22.182 1.00 87.69 225 PRO A N 1
ATOM 1768 C CA . PRO A 1 225 ? -3.287 -18.544 23.288 1.00 87.69 225 PRO A CA 1
ATOM 1769 C C . PRO A 1 225 ? -4.096 -19.545 24.131 1.00 87.69 225 PRO A C 1
ATOM 1771 O O . PRO A 1 225 ? -5.328 -19.598 24.019 1.00 87.69 225 PRO A O 1
ATOM 1774 N N . PRO A 1 226 ? -3.430 -20.346 24.981 1.00 88.69 226 PRO A N 1
ATOM 1775 C CA . PRO A 1 226 ? -4.103 -21.114 26.025 1.00 88.69 226 PRO A CA 1
ATOM 1776 C C . PRO A 1 226 ? -4.910 -20.186 26.939 1.00 88.69 226 PRO A C 1
ATOM 1778 O O . PRO A 1 226 ? -4.439 -19.107 27.292 1.00 88.69 226 PRO A O 1
ATOM 1781 N N . LEU A 1 227 ? -6.120 -20.607 27.307 1.00 89.25 227 LEU A N 1
ATOM 1782 C CA . LEU A 1 227 ? -6.996 -19.855 28.207 1.00 89.25 227 LEU A CA 1
ATOM 1783 C C . LEU A 1 227 ? -7.140 -20.587 29.536 1.00 89.25 227 LEU A C 1
ATOM 1785 O O . LEU A 1 227 ? -7.247 -21.817 29.544 1.00 89.25 227 LEU A O 1
ATOM 1789 N N . ASP A 1 228 ? -7.205 -19.837 30.635 1.00 84.56 228 ASP A N 1
ATOM 1790 C CA . ASP A 1 228 ? -7.545 -20.389 31.940 1.00 84.56 228 ASP A CA 1
ATOM 1791 C C . ASP A 1 228 ? -8.980 -20.958 31.886 1.00 84.56 228 ASP A C 1
ATOM 1793 O O . ASP A 1 228 ? -9.927 -20.242 31.538 1.00 84.56 228 ASP A O 1
ATOM 1797 N N . PRO A 1 229 ? -9.181 -22.244 32.226 1.00 77.81 229 PRO A N 1
ATOM 1798 C CA . PRO A 1 229 ? -10.501 -22.870 32.225 1.00 77.81 229 PRO A CA 1
ATOM 1799 C C . PRO A 1 229 ? -11.524 -22.218 33.168 1.00 77.81 229 PRO A C 1
ATOM 1801 O O . PRO A 1 229 ? -12.720 -22.460 33.012 1.00 77.81 229 PRO A O 1
ATOM 1804 N N . LYS A 1 230 ? -11.081 -21.460 34.179 1.00 78.62 230 LYS A N 1
ATOM 1805 C CA . LYS A 1 230 ? -11.943 -20.885 35.220 1.00 78.62 230 LYS A CA 1
ATOM 1806 C C . LYS A 1 230 ? -12.575 -19.563 34.812 1.00 78.62 230 LYS A C 1
ATOM 1808 O O . LYS A 1 230 ? -13.722 -19.316 35.176 1.00 78.62 230 LYS A O 1
ATOM 1813 N N . ASP A 1 231 ? -11.841 -18.716 34.099 1.00 80.19 231 ASP A N 1
ATOM 1814 C CA . ASP A 1 231 ? -12.268 -17.346 33.797 1.00 80.19 231 ASP A CA 1
ATOM 1815 C C . ASP A 1 231 ? -12.045 -16.925 32.334 1.00 80.19 231 ASP A C 1
ATOM 1817 O O . ASP A 1 231 ? -12.478 -15.842 31.938 1.00 80.19 231 ASP A O 1
ATOM 1821 N N . GLY A 1 232 ? -11.432 -17.790 31.519 1.00 80.94 232 GLY A N 1
ATOM 1822 C CA . GLY A 1 232 ? -11.211 -17.565 30.096 1.00 80.94 232 GLY A CA 1
ATOM 1823 C C . GLY A 1 232 ? -10.121 -16.543 29.769 1.00 80.94 232 GLY A C 1
ATOM 1824 O O . GLY A 1 232 ? -10.053 -16.124 28.610 1.00 80.94 232 GLY A O 1
ATOM 1825 N N . HIS A 1 233 ? -9.288 -16.133 30.734 1.00 89.25 233 HIS A N 1
ATOM 1826 C CA . HIS A 1 233 ? -8.178 -15.213 30.469 1.00 89.25 233 HIS A CA 1
ATOM 1827 C C . HIS A 1 233 ? -7.003 -15.941 29.828 1.00 89.25 233 HIS A C 1
ATOM 1829 O O . HIS A 1 233 ? -6.737 -17.111 30.096 1.00 89.25 233 HIS A O 1
ATOM 1835 N N . ALA A 1 234 ? -6.286 -15.222 28.975 1.00 91.31 234 ALA A N 1
ATOM 1836 C CA . ALA A 1 234 ? -4.993 -15.630 28.465 1.00 91.31 234 ALA A CA 1
ATOM 1837 C C . ALA A 1 234 ? -3.896 -15.012 29.333 1.00 91.31 234 ALA A C 1
ATOM 1839 O O . ALA A 1 234 ? -3.937 -13.809 29.583 1.00 91.31 234 ALA A O 1
ATOM 1840 N N . SER A 1 235 ? -2.902 -15.812 29.717 1.00 92.06 235 SER A N 1
ATOM 1841 C CA . SER A 1 235 ? -1.675 -15.353 30.378 1.00 92.06 235 SER A CA 1
ATOM 1842 C C . SER A 1 235 ? -0.478 -15.694 29.498 1.00 92.06 235 SER A C 1
ATOM 1844 O O . SER A 1 235 ? -0.381 -16.807 28.980 1.00 92.06 235 SER A O 1
ATOM 1846 N N . PHE A 1 236 ? 0.397 -14.720 29.262 1.00 94.12 236 PHE A N 1
ATOM 1847 C CA . PHE A 1 236 ? 1.573 -14.889 28.407 1.00 94.12 236 PHE A CA 1
ATOM 1848 C C . PHE A 1 236 ? 2.622 -13.813 28.688 1.00 94.12 236 PHE A C 1
ATOM 1850 O O . PHE A 1 236 ? 2.371 -12.820 29.370 1.00 94.12 236 PHE A O 1
ATOM 1857 N N . VAL A 1 237 ? 3.827 -14.020 28.164 1.00 93.94 237 VAL A N 1
ATOM 1858 C CA . VAL A 1 237 ? 4.933 -13.066 28.278 1.00 93.94 237 VAL A CA 1
ATOM 1859 C C . VAL A 1 237 ? 5.126 -12.363 26.943 1.00 93.94 237 VAL A C 1
ATOM 1861 O O . VAL A 1 237 ? 5.254 -13.024 25.913 1.00 93.94 237 VAL A O 1
ATOM 1864 N N . LEU A 1 238 ? 5.164 -11.033 26.964 1.00 91.75 238 LEU A N 1
ATOM 1865 C CA . LEU A 1 238 ? 5.632 -10.229 25.842 1.00 91.75 238 LEU A CA 1
ATOM 1866 C C . LEU A 1 238 ? 7.146 -10.053 25.954 1.00 91.75 238 LEU A C 1
ATOM 1868 O O . LEU A 1 238 ? 7.646 -9.589 26.977 1.00 91.75 238 LEU A O 1
ATOM 1872 N N . ASP A 1 239 ? 7.853 -10.430 24.898 1.00 91.44 239 ASP A N 1
ATOM 1873 C CA . ASP A 1 239 ? 9.296 -10.299 24.737 1.00 91.44 239 ASP A CA 1
ATOM 1874 C C . ASP A 1 239 ? 9.586 -9.197 23.708 1.00 91.44 239 ASP A C 1
ATOM 1876 O O . ASP A 1 239 ? 9.229 -9.310 22.529 1.00 91.44 239 ASP A O 1
ATOM 1880 N N . PHE A 1 240 ? 10.205 -8.116 24.183 1.00 86.81 240 PHE A N 1
ATOM 1881 C CA . PHE A 1 240 ? 10.605 -6.948 23.395 1.00 86.81 240 PHE A CA 1
ATOM 1882 C C . PHE A 1 240 ? 12.053 -7.050 22.877 1.00 86.81 240 PHE A C 1
ATOM 1884 O O . PHE A 1 240 ? 12.546 -6.135 22.218 1.00 86.81 240 PHE A O 1
ATOM 1891 N N . GLY A 1 241 ? 12.749 -8.154 23.172 1.00 83.56 241 GLY A N 1
ATOM 1892 C CA . GLY A 1 241 ? 14.150 -8.410 22.840 1.00 83.56 241 GLY A CA 1
ATOM 1893 C C . GLY A 1 241 ? 15.143 -7.904 23.890 1.00 83.56 241 GLY A C 1
ATOM 1894 O O . GLY A 1 241 ? 16.163 -8.551 24.123 1.00 83.56 241 GLY A O 1
ATOM 1895 N N . ASP A 1 242 ? 14.860 -6.775 24.546 1.00 81.06 242 ASP A N 1
ATOM 1896 C CA . ASP A 1 242 ? 15.662 -6.234 25.655 1.00 81.06 242 ASP A CA 1
ATOM 1897 C C . ASP A 1 242 ? 14.999 -6.408 27.033 1.00 81.06 242 ASP A C 1
ATOM 1899 O O . ASP A 1 242 ? 15.687 -6.411 28.057 1.00 81.06 242 ASP A O 1
ATOM 1903 N N . LYS A 1 243 ? 13.672 -6.561 27.065 1.00 86.69 243 LYS A N 1
ATOM 1904 C CA . LYS A 1 243 ? 12.862 -6.745 28.272 1.00 86.69 243 LYS A CA 1
ATOM 1905 C C . LYS A 1 243 ? 11.731 -7.737 28.022 1.00 86.69 243 LYS A C 1
ATOM 1907 O O . LYS A 1 243 ? 11.187 -7.816 26.924 1.00 86.69 243 LYS A O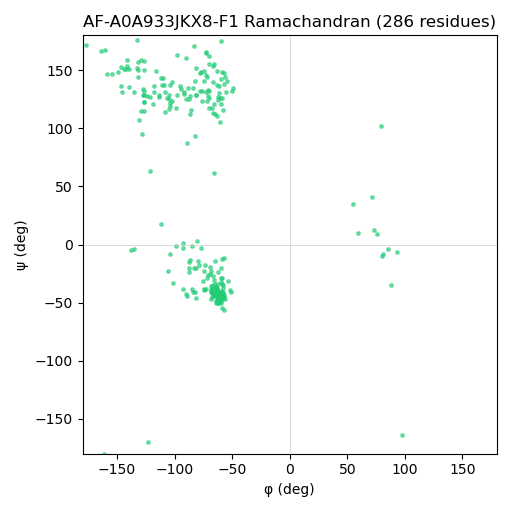 1
ATOM 1912 N N . GLU A 1 244 ? 11.331 -8.421 29.088 1.00 91.31 244 GLU A N 1
ATOM 1913 C CA . GLU A 1 244 ? 10.158 -9.290 29.108 1.00 91.31 244 GLU A CA 1
ATOM 1914 C C . GLU A 1 244 ? 9.135 -8.768 30.120 1.00 91.31 244 GLU A C 1
ATOM 1916 O O . GLU A 1 244 ? 9.497 -8.406 31.244 1.00 91.31 244 GLU A O 1
ATOM 1921 N N . ILE A 1 245 ? 7.855 -8.756 29.743 1.00 92.25 245 ILE A N 1
ATOM 1922 C CA . ILE A 1 245 ? 6.754 -8.428 30.652 1.00 92.25 245 ILE A CA 1
ATOM 1923 C C . ILE A 1 245 ? 5.699 -9.533 30.648 1.00 92.25 245 ILE A C 1
ATOM 1925 O O . ILE A 1 245 ? 5.257 -9.991 29.597 1.00 92.25 245 ILE A O 1
ATOM 1929 N N . ALA A 1 246 ? 5.273 -9.959 31.835 1.00 92.00 246 ALA A N 1
ATOM 1930 C CA . ALA A 1 246 ? 4.113 -10.830 31.978 1.00 92.00 246 ALA A CA 1
ATOM 1931 C C . ALA A 1 246 ? 2.829 -10.004 31.840 1.00 92.00 246 ALA A C 1
ATOM 1933 O O . ALA A 1 246 ? 2.699 -8.951 32.475 1.00 92.00 246 ALA A O 1
ATOM 1934 N N . VAL A 1 247 ? 1.895 -10.491 31.027 1.00 92.94 247 VAL A N 1
ATOM 1935 C CA . VAL A 1 247 ? 0.590 -9.871 30.794 1.00 92.94 247 VAL A CA 1
ATOM 1936 C C . VAL A 1 247 ? -0.522 -10.913 30.892 1.00 92.94 247 VAL A C 1
ATOM 1938 O O . VAL A 1 247 ? -0.314 -12.098 30.620 1.00 92.94 247 VAL A O 1
ATOM 1941 N N . SER A 1 248 ? -1.712 -10.461 31.274 1.00 92.56 248 SER A N 1
ATOM 1942 C CA . SER A 1 248 ? -2.945 -11.244 31.227 1.00 92.56 248 SER A CA 1
ATOM 1943 C C . SER A 1 248 ? -4.047 -10.430 30.564 1.00 92.56 248 SER A C 1
ATOM 1945 O O . SER A 1 248 ? -3.958 -9.202 30.508 1.00 92.56 248 SER A O 1
ATOM 1947 N N . GLY A 1 249 ? -5.065 -11.093 30.023 1.00 92.06 249 GLY A N 1
ATOM 1948 C CA . GLY A 1 249 ? -6.189 -10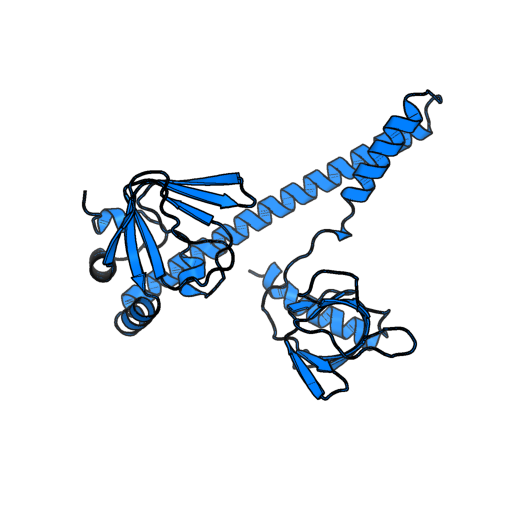.393 29.415 1.00 92.06 249 GLY A CA 1
ATOM 1949 C C . GLY A 1 249 ? -7.299 -11.299 28.900 1.00 92.06 249 GLY A C 1
ATOM 1950 O O . GLY A 1 249 ? -7.161 -12.522 28.840 1.00 92.06 249 GLY A O 1
ATOM 1951 N N . LYS A 1 250 ? -8.414 -10.689 28.494 1.00 90.81 250 LYS A N 1
ATOM 1952 C CA . LYS A 1 250 ? -9.577 -11.387 27.927 1.00 90.81 250 LYS A CA 1
ATOM 1953 C C . LYS A 1 250 ? -9.532 -11.392 26.411 1.00 90.81 250 LYS A C 1
ATOM 1955 O O . LYS A 1 250 ? -9.287 -10.363 25.792 1.00 90.81 250 LYS A O 1
ATOM 1960 N N . VAL A 1 251 ? -9.835 -12.539 25.812 1.00 88.25 251 VAL A N 1
ATOM 1961 C CA . VAL A 1 251 ? -10.019 -12.634 24.360 1.00 88.25 251 VAL A CA 1
ATOM 1962 C C . VAL A 1 251 ? -11.332 -11.956 23.975 1.00 88.25 251 VAL A C 1
ATOM 1964 O O . VAL A 1 251 ? -12.394 -12.341 24.466 1.00 88.25 251 VAL A O 1
ATOM 1967 N N . GLU A 1 252 ? -11.263 -10.974 23.084 1.00 84.69 252 GLU A N 1
ATOM 1968 C CA . GLU A 1 252 ? -12.443 -10.298 22.550 1.00 84.69 252 GLU A CA 1
ATOM 1969 C C . GLU A 1 252 ? -13.169 -11.204 21.533 1.00 84.69 252 GLU A C 1
ATOM 1971 O O . GLU A 1 252 ? -12.527 -11.910 20.745 1.00 84.69 252 GLU A O 1
ATOM 1976 N N . PRO A 1 253 ? -14.513 -11.222 21.523 1.00 72.62 253 PRO A N 1
ATOM 1977 C CA . PRO A 1 253 ? -15.278 -11.966 20.529 1.00 72.62 253 PRO A CA 1
ATOM 1978 C C . PRO A 1 253 ? -15.097 -11.344 19.133 1.00 72.62 253 PRO A C 1
ATOM 1980 O O . PRO A 1 253 ? -15.498 -10.209 18.889 1.00 72.62 253 PRO A O 1
ATOM 1983 N N . GLY A 1 254 ? -14.518 -12.099 18.195 1.00 64.56 254 GLY A N 1
ATOM 1984 C CA . GLY A 1 254 ? -14.205 -11.630 16.841 1.00 64.56 254 GLY A CA 1
ATOM 1985 C C . GLY A 1 254 ? -13.973 -12.763 15.835 1.00 64.56 254 GLY A C 1
ATOM 1986 O O . GLY A 1 254 ? -14.102 -13.940 16.174 1.00 64.56 254 GLY A O 1
ATOM 1987 N N . GLY A 1 255 ? -13.680 -12.397 14.579 1.00 57.09 255 GLY A N 1
ATOM 1988 C CA . GLY A 1 255 ? -13.390 -13.329 13.480 1.00 57.09 255 GLY A CA 1
ATOM 1989 C C . GLY A 1 255 ? -12.177 -14.242 13.744 1.00 57.09 255 GLY A C 1
ATOM 1990 O O . GLY A 1 255 ? -11.502 -14.096 14.758 1.00 57.09 255 GLY A O 1
ATOM 1991 N N . PRO A 1 256 ? -11.882 -15.205 12.850 1.00 57.47 256 PRO A N 1
ATOM 1992 C CA . PRO A 1 256 ? -10.899 -16.253 13.133 1.00 57.47 256 PRO A CA 1
ATOM 1993 C C . PRO A 1 256 ? -9.476 -15.719 13.371 1.00 57.47 256 PRO A C 1
ATOM 1995 O O . PRO A 1 256 ? -8.771 -16.285 14.200 1.00 57.47 256 PRO A O 1
ATOM 1998 N N . HIS A 1 257 ? -9.075 -14.638 12.688 1.00 67.38 257 HIS A N 1
ATOM 1999 C CA . HIS A 1 257 ? -7.775 -13.974 12.831 1.00 67.38 257 HIS A CA 1
ATOM 2000 C C . HIS A 1 257 ? -7.873 -12.486 12.428 1.00 67.38 257 HIS A C 1
ATOM 2002 O O . HIS A 1 257 ? -8.619 -12.185 11.491 1.00 67.38 257 HIS A O 1
ATOM 2008 N N . PRO A 1 258 ? -7.104 -11.573 13.053 1.00 77.75 258 PRO A N 1
ATOM 2009 C CA . PRO A 1 258 ? -6.261 -11.796 14.233 1.00 77.75 258 PRO A CA 1
ATOM 2010 C C . PRO A 1 258 ? -7.083 -12.027 15.514 1.00 77.75 258 PRO A C 1
ATOM 2012 O O . PRO A 1 258 ? -8.233 -11.604 15.612 1.00 77.75 258 PRO A O 1
ATOM 2015 N N . VAL A 1 259 ? -6.497 -12.720 16.497 1.00 85.81 259 VAL A N 1
ATOM 2016 C CA . VAL A 1 259 ? -7.112 -12.934 17.818 1.00 85.81 259 VAL A CA 1
ATOM 2017 C C . VAL A 1 259 ? -6.773 -11.749 18.711 1.00 85.81 259 VAL A C 1
ATOM 2019 O O . VAL A 1 259 ? -5.614 -11.584 19.087 1.00 85.81 259 VAL A O 1
ATOM 2022 N N . ARG A 1 260 ? -7.786 -10.956 19.063 1.00 86.38 260 ARG A N 1
ATOM 2023 C CA . ARG A 1 260 ? -7.633 -9.778 19.919 1.00 86.38 260 ARG A CA 1
ATOM 2024 C C . ARG A 1 260 ? -7.758 -10.120 21.393 1.00 86.38 260 ARG A C 1
ATOM 2026 O O . ARG A 1 260 ? -8.685 -10.825 21.794 1.00 86.38 260 ARG A O 1
ATOM 2033 N N . ILE A 1 261 ? -6.850 -9.584 22.198 1.00 88.31 261 ILE A N 1
ATOM 2034 C CA . ILE A 1 261 ? -6.836 -9.745 23.649 1.00 88.31 261 ILE A CA 1
ATOM 2035 C C . ILE A 1 261 ? -6.781 -8.370 24.296 1.00 88.31 261 ILE A C 1
ATOM 2037 O O . ILE A 1 261 ? -5.848 -7.609 24.058 1.00 88.31 261 ILE A O 1
ATOM 2041 N N . LYS A 1 262 ? -7.761 -8.084 25.146 1.00 88.12 262 LYS A N 1
ATOM 2042 C CA . LYS A 1 262 ? -7.796 -6.896 25.988 1.00 88.12 262 LYS A CA 1
ATOM 2043 C C . LYS A 1 262 ? -7.036 -7.163 27.279 1.00 88.12 262 LYS A C 1
ATOM 2045 O O . LYS A 1 262 ? -7.432 -8.038 28.048 1.00 88.12 262 LYS A O 1
ATOM 2050 N N . LEU A 1 263 ? -5.941 -6.441 27.479 1.00 88.19 263 LEU A N 1
ATOM 2051 C CA . LEU A 1 263 ? -5.027 -6.606 28.601 1.00 88.19 263 LEU A CA 1
ATOM 2052 C C . LEU A 1 263 ? -5.648 -6.099 29.907 1.00 88.19 263 LEU A C 1
ATOM 2054 O O . LEU A 1 263 ? -6.362 -5.094 29.943 1.00 88.19 263 LEU A O 1
ATOM 2058 N N . ASP A 1 264 ? -5.334 -6.796 30.992 1.00 89.06 264 ASP A N 1
ATOM 2059 C CA . ASP A 1 264 ? -5.621 -6.347 32.346 1.00 89.06 264 ASP A CA 1
ATOM 2060 C C . ASP A 1 264 ? -4.686 -5.196 32.750 1.00 89.06 264 ASP A C 1
ATOM 2062 O O . ASP A 1 264 ? -3.650 -4.933 32.133 1.00 89.06 264 ASP A O 1
ATOM 2066 N N . LEU A 1 265 ? -5.038 -4.511 33.841 1.00 85.00 265 LEU A N 1
ATOM 2067 C CA . LEU A 1 265 ? -4.191 -3.481 34.440 1.00 85.00 265 LEU A CA 1
ATOM 2068 C C . LEU A 1 265 ? -2.822 -4.059 34.825 1.00 85.00 265 LEU A C 1
ATOM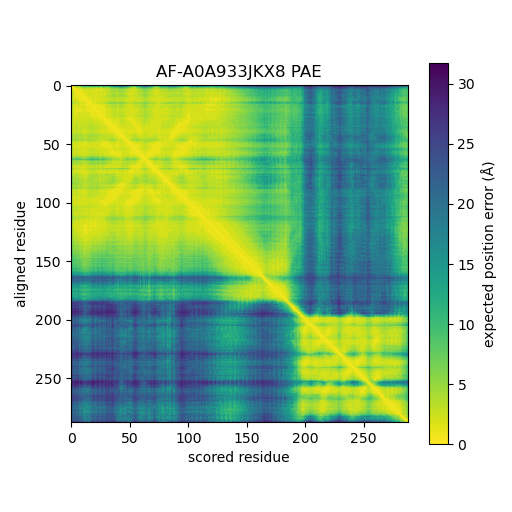 2070 O O . LEU A 1 265 ? -2.712 -4.910 35.708 1.00 85.00 265 LEU A O 1
ATOM 2074 N N . LEU A 1 266 ? -1.773 -3.552 34.179 1.00 83.50 266 LEU A N 1
ATOM 2075 C CA . LEU A 1 266 ? -0.396 -3.960 34.434 1.00 83.50 266 LEU A CA 1
ATOM 2076 C C . LEU A 1 266 ? 0.149 -3.339 35.725 1.00 83.50 266 LEU A C 1
ATOM 2078 O O . LEU A 1 266 ? -0.158 -2.199 36.076 1.00 83.50 266 LEU A O 1
ATOM 2082 N N . VAL A 1 267 ? 1.038 -4.072 36.398 1.00 85.19 267 VAL A N 1
ATOM 2083 C CA . VAL A 1 267 ? 1.848 -3.525 37.497 1.00 85.19 267 VAL A CA 1
ATOM 2084 C C . VAL A 1 267 ? 2.765 -2.411 36.988 1.00 85.19 267 VAL A C 1
ATOM 2086 O O . VAL A 1 267 ? 3.224 -2.455 35.847 1.00 85.19 267 VAL A O 1
ATOM 2089 N N . GLU A 1 268 ? 3.076 -1.435 37.844 1.00 79.25 268 GLU A N 1
ATOM 2090 C CA . GLU A 1 268 ? 3.765 -0.186 37.472 1.00 79.25 268 GLU A CA 1
ATOM 2091 C C . GLU A 1 268 ? 5.058 -0.410 36.659 1.00 79.25 268 GLU A C 1
ATOM 2093 O O . GLU A 1 268 ? 5.275 0.256 35.649 1.00 79.25 268 GLU A O 1
ATOM 2098 N N . GLY A 1 269 ? 5.873 -1.410 37.021 1.00 81.94 269 GLY A N 1
ATOM 2099 C CA . GLY A 1 269 ? 7.098 -1.754 36.283 1.00 81.94 269 GLY A CA 1
ATOM 2100 C C . GLY A 1 269 ? 6.859 -2.332 34.878 1.00 81.94 269 GLY A C 1
ATOM 2101 O O . GLY A 1 269 ? 7.585 -1.993 33.937 1.00 81.94 269 GLY A O 1
ATOM 2102 N N . SER A 1 270 ? 5.824 -3.162 34.709 1.00 84.00 270 SER A N 1
ATOM 2103 C CA . SER A 1 270 ? 5.435 -3.716 33.403 1.00 84.00 270 SER A CA 1
ATOM 2104 C C . SER A 1 270 ? 4.755 -2.659 32.535 1.00 84.00 270 SER A C 1
ATOM 2106 O O . SER A 1 270 ? 5.050 -2.571 31.347 1.00 84.00 270 SER A O 1
ATOM 2108 N N . ALA A 1 271 ? 3.914 -1.806 33.130 1.00 79.31 271 ALA A N 1
ATOM 2109 C CA . ALA A 1 271 ? 3.282 -0.678 32.449 1.00 79.31 271 ALA A CA 1
ATOM 2110 C C . ALA A 1 271 ? 4.322 0.329 31.930 1.00 79.31 271 ALA A C 1
ATOM 2112 O O . ALA A 1 271 ? 4.247 0.761 30.781 1.00 79.31 271 ALA A O 1
ATOM 2113 N N . ALA A 1 272 ? 5.327 0.666 32.748 1.00 82.50 272 ALA A N 1
ATOM 2114 C CA . ALA A 1 272 ? 6.419 1.548 32.343 1.00 82.50 272 ALA A CA 1
ATOM 2115 C C . ALA A 1 272 ? 7.246 0.946 31.197 1.00 82.50 272 ALA A C 1
ATOM 2117 O O . ALA A 1 272 ? 7.571 1.650 30.244 1.00 82.50 272 ALA A O 1
ATOM 2118 N N . SER A 1 273 ? 7.538 -0.357 31.260 1.00 84.62 273 SER A N 1
ATOM 2119 C CA . SER A 1 273 ? 8.292 -1.056 30.211 1.00 84.62 273 SER A CA 1
ATOM 2120 C C . SER A 1 273 ? 7.509 -1.152 28.897 1.00 84.62 273 SER A C 1
ATOM 2122 O O . SER A 1 273 ? 8.080 -0.895 27.841 1.00 84.62 273 SER A O 1
ATOM 2124 N N . LEU A 1 274 ? 6.202 -1.444 28.955 1.00 81.81 274 LEU A N 1
ATOM 2125 C CA . LEU A 1 274 ? 5.320 -1.419 27.785 1.00 81.81 274 LEU A CA 1
ATOM 2126 C C . LEU A 1 274 ? 5.256 -0.015 27.175 1.00 81.81 274 LEU A C 1
ATOM 2128 O O . LEU A 1 274 ? 5.411 0.139 25.971 1.00 81.81 274 LEU A O 1
ATOM 2132 N N . SER A 1 275 ? 5.075 1.015 28.003 1.00 79.62 275 SER A N 1
ATOM 2133 C CA . SER A 1 275 ? 5.027 2.410 27.556 1.00 79.62 275 SER A CA 1
ATOM 2134 C C . SER A 1 275 ? 6.335 2.854 26.891 1.00 79.62 275 SER A C 1
ATOM 2136 O O . SER A 1 275 ? 6.309 3.476 25.832 1.00 79.62 275 SER A O 1
ATOM 2138 N N . GLU A 1 276 ? 7.489 2.490 27.462 1.00 82.56 276 GLU A N 1
ATOM 2139 C CA . GLU A 1 276 ? 8.802 2.770 26.870 1.00 82.56 276 GLU A CA 1
ATOM 2140 C C . GLU A 1 276 ? 8.971 2.065 25.516 1.00 82.56 276 GLU A C 1
ATOM 2142 O O . GLU A 1 276 ? 9.416 2.687 24.550 1.00 82.56 276 GLU A O 1
ATOM 2147 N N . HIS A 1 277 ? 8.584 0.788 25.425 1.00 82.50 277 HIS A N 1
ATOM 2148 C CA . HIS A 1 277 ? 8.630 0.028 24.176 1.00 82.50 277 HIS A CA 1
ATOM 2149 C C . HIS A 1 277 ? 7.715 0.636 23.111 1.00 82.50 277 HIS A C 1
ATOM 2151 O O . HIS A 1 277 ? 8.170 0.927 22.008 1.00 82.50 277 HIS A O 1
ATOM 2157 N N . LEU A 1 278 ? 6.463 0.943 23.462 1.00 76.62 278 LEU A N 1
ATOM 2158 C CA . LEU A 1 278 ? 5.518 1.627 22.577 1.00 76.62 278 LEU A CA 1
ATOM 2159 C C . LEU A 1 278 ? 6.054 2.988 22.125 1.00 76.62 278 LEU A C 1
ATOM 2161 O O . LEU A 1 278 ? 5.934 3.327 20.953 1.00 76.62 278 LEU A O 1
ATOM 2165 N N . ALA A 1 279 ? 6.695 3.759 23.006 1.00 75.31 279 ALA A N 1
ATOM 2166 C CA . ALA A 1 279 ? 7.318 5.025 22.632 1.00 75.31 279 ALA A CA 1
ATOM 2167 C C . ALA A 1 279 ? 8.465 4.833 21.625 1.00 75.31 279 ALA A C 1
ATOM 2169 O O . ALA A 1 279 ? 8.595 5.636 20.703 1.00 75.31 279 ALA A O 1
ATOM 2170 N N . ARG A 1 280 ? 9.269 3.767 21.752 1.00 73.25 280 ARG A N 1
ATOM 2171 C CA . ARG A 1 280 ? 10.307 3.411 20.766 1.00 73.25 280 ARG A CA 1
ATOM 2172 C C . ARG A 1 280 ? 9.705 2.949 19.442 1.00 73.25 280 ARG A C 1
ATOM 2174 O O . ARG A 1 280 ? 10.224 3.332 18.401 1.00 73.25 280 ARG A O 1
ATOM 2181 N N . MET A 1 281 ? 8.618 2.178 19.471 1.00 68.88 281 MET A N 1
ATOM 2182 C CA . MET A 1 281 ? 7.881 1.783 18.265 1.00 68.88 281 MET A CA 1
ATOM 2183 C C . MET A 1 281 ? 7.332 3.020 17.540 1.00 68.88 281 MET A C 1
ATOM 2185 O O . MET A 1 281 ? 7.612 3.223 16.362 1.00 68.88 281 MET A O 1
ATOM 2189 N N . LEU A 1 282 ? 6.657 3.908 18.275 1.00 64.31 282 LEU A N 1
ATOM 2190 C CA . LEU A 1 282 ? 6.087 5.157 17.761 1.00 64.31 282 LEU A CA 1
ATOM 2191 C C . LEU A 1 282 ? 7.151 6.180 17.349 1.00 64.31 282 LEU A C 1
ATOM 2193 O O . LEU A 1 282 ? 6.876 7.064 16.544 1.00 64.31 282 LEU A O 1
ATOM 2197 N N . MET A 1 283 ? 8.375 6.091 17.875 1.00 63.22 283 MET A N 1
ATOM 2198 C CA . MET A 1 283 ? 9.474 6.968 17.471 1.00 63.22 283 MET A CA 1
ATOM 2199 C C . MET A 1 283 ? 9.739 6.866 15.963 1.00 63.22 283 MET A C 1
ATOM 2201 O O . MET A 1 283 ? 9.999 7.884 15.323 1.00 63.22 283 MET A O 1
ATOM 2205 N N . PHE A 1 284 ? 9.622 5.668 15.386 1.00 56.78 284 PHE A N 1
ATOM 2206 C CA . PHE A 1 284 ? 9.766 5.470 13.944 1.00 56.78 284 PHE A CA 1
ATOM 2207 C C . PHE A 1 284 ? 8.613 6.083 13.138 1.00 56.78 284 PHE A C 1
ATOM 2209 O O . PHE A 1 284 ? 8.835 6.495 12.003 1.00 56.78 284 PHE A O 1
ATOM 2216 N N . ASP A 1 285 ? 7.432 6.237 13.740 1.00 55.66 285 ASP A N 1
ATOM 2217 C CA . ASP A 1 285 ? 6.281 6.914 13.127 1.00 55.66 285 ASP A CA 1
ATOM 2218 C C . ASP A 1 285 ? 6.350 8.450 13.243 1.00 55.66 285 ASP A C 1
ATOM 2220 O O . ASP A 1 285 ? 5.665 9.164 12.509 1.00 55.66 285 ASP A O 1
ATOM 2224 N N . VAL A 1 286 ? 7.144 8.980 14.185 1.00 48.97 286 VAL A N 1
ATOM 2225 C CA . VAL A 1 286 ? 7.233 10.424 14.488 1.00 48.97 286 VAL A CA 1
ATOM 2226 C C . VAL A 1 286 ? 8.473 11.088 13.880 1.00 48.97 286 VAL A C 1
ATOM 2228 O O . VAL A 1 286 ? 8.417 12.269 13.534 1.00 48.97 286 VAL A O 1
ATOM 2231 N N . ILE A 1 287 ? 9.597 10.371 13.777 1.00 47.91 287 ILE A N 1
ATOM 2232 C CA . ILE A 1 287 ? 10.876 10.930 13.301 1.00 47.91 287 ILE A CA 1
ATOM 2233 C C . ILE A 1 287 ? 11.014 10.865 11.766 1.00 47.91 287 ILE A C 1
ATOM 2235 O O . ILE A 1 287 ? 11.791 11.642 11.205 1.00 47.91 287 ILE A O 1
ATOM 2239 N N . CYS A 1 288 ? 10.256 9.999 11.086 1.00 44.12 288 CYS A N 1
ATOM 2240 C CA . CYS A 1 288 ? 10.287 9.836 9.627 1.00 44.12 288 CYS A CA 1
ATOM 2241 C C . CYS A 1 288 ? 9.111 10.523 8.913 1.00 44.12 288 CYS A C 1
ATOM 2243 O O . CYS A 1 288 ? 7.946 10.343 9.327 1.00 44.12 288 CYS A O 1
#

Secondary structure (DSSP, 8-state):
-PPPHHHHTTSGGGTT--HHHHHHHHHHPEEEEE-TT-EEE-TT----EEEEEEESEEEEEETTEEEEEEESSEESSHHHHHH-PPP-SEEEESSSEEEEEEEHHHHHHHHHH-HHHHHHHHHHHHHHHHHHHHHHHHHHHHHHHHHHHHHHHHHHHHHHHHHSPP-TTHHHHHHHHHHHHHHTSGGG-PPPPPS-S--EEEETTS-EEE-SEE-SSEEEESSPPPB-TTT-EEEEEEE-SS-EEEEEEEEPS--SSSEEEEEPPPPHHHHHHHHHHHHHHHHHHHH-